Protein AF-A0A1Y1YZM8-F1 (afdb_monomer_lite)

pLDDT: mean 72.12, std 20.83, range [38.78, 98.19]

Secondary structure (DSSP, 8-state):
---HHHHHHHHHHHHHHHHHHHGGGTT---------S-------------------------S--------------PPPPP--TT--TTHHHHHHHHHHHHHHHHHHHHHHHHHHHHHHHHHHHHHHHHHHHHIIIIIHHHHHHHHHHHHHHHHHHHHHHHHHHHHHHHHHHHHHHHHHHHHHHHH---------------GGGSTTS-------SSSS-S---

Sequence (225 aa):
MVSTKWIHILILCVVGVCIAAEQPMLDYAPQVSSVALGSSVQTAIPEESKTEIEYVHPPSPAESTARTATVTIYSTSLPYPPDRVGEKEITPLIQQLLAPVVFVYNIIRSIVSRIFRVIAFFISPFVKTASLLLTMLVFRPLILMQYLLTALYPVFFFLTIAMVTGICFGAVGGWFSEVILGILSKSAKPQAKSPEPNHKFNLDKFRMQYPMDSEAEDEWFEDEI

Foldseek 3Di:
DPPVVVVVVVVVVVVVVVVVVPVVPVPPPPPPPPPPPDDDDDDDDDDDDDDDDDDDDDDDPDDDDPDPPDDDDDPPPDDDDDDPPDDDPPPPVVCVVCVVVVVVVVVVVVVVVVVVVVVCVVCVVVVVVVVVVCCVPPVVVVVVVVVVCVVCVVVVVVVVVVVVVVVVVVVVVVVVVVVVVVVVVVVPDPPDDDDDDPDPPPPVVPPPPDDPPPPPPDPPPPDDD

Structure (mmCIF, N/CA/C/O backbone):
data_AF-A0A1Y1YZM8-F1
#
_entry.id   AF-A0A1Y1YZM8-F1
#
loop_
_atom_site.group_PDB
_atom_site.id
_atom_site.type_symbol
_atom_site.label_atom_id
_atom_site.label_alt_id
_atom_site.label_comp_id
_atom_site.label_asym_id
_atom_site.label_entity_id
_atom_site.label_seq_id
_atom_site.pdbx_PDB_ins_code
_atom_site.Cartn_x
_atom_site.Cartn_y
_atom_site.Cartn_z
_atom_site.occupancy
_atom_site.B_iso_or_equiv
_atom_site.auth_seq_id
_atom_site.auth_comp_id
_atom_site.auth_asym_id
_atom_site.auth_atom_id
_atom_site.pdbx_PDB_model_num
ATOM 1 N N . MET A 1 1 ? -7.554 19.426 35.303 1.00 48.34 1 MET A N 1
ATOM 2 C CA . MET A 1 1 ? -6.426 18.975 34.457 1.00 48.34 1 MET A CA 1
ATOM 3 C C . MET A 1 1 ? -6.705 17.554 33.999 1.00 48.34 1 MET A C 1
ATOM 5 O O . MET A 1 1 ? -6.721 16.653 34.828 1.00 48.34 1 MET A O 1
ATOM 9 N N . VAL A 1 2 ? -7.003 17.353 32.715 1.00 48.41 2 VAL A N 1
ATOM 10 C CA . VAL A 1 2 ? -7.144 16.004 32.143 1.00 48.41 2 VAL A CA 1
ATOM 11 C C . VAL A 1 2 ? -5.738 15.422 32.019 1.00 48.41 2 VAL A C 1
ATOM 13 O O . VAL A 1 2 ? -4.874 16.035 31.400 1.00 48.41 2 VAL A O 1
ATOM 16 N N . SER A 1 3 ? -5.478 14.287 32.671 1.00 59.88 3 SER A N 1
ATOM 17 C CA . SER A 1 3 ? -4.163 13.641 32.618 1.00 59.88 3 SER A CA 1
ATOM 18 C C . SER A 1 3 ? -3.861 13.218 31.179 1.00 59.88 3 SER A C 1
ATOM 20 O O . SER A 1 3 ? -4.669 12.533 30.552 1.00 59.88 3 SER A O 1
ATOM 22 N N . THR A 1 4 ? -2.689 13.601 30.674 1.00 72.25 4 THR A N 1
ATOM 23 C CA . THR A 1 4 ? -2.165 13.266 29.336 1.00 72.25 4 THR A CA 1
ATOM 24 C C . THR A 1 4 ? -2.223 11.768 29.020 1.00 72.25 4 THR A C 1
ATOM 26 O O . THR A 1 4 ? -2.354 11.380 27.862 1.00 72.25 4 THR A O 1
ATOM 29 N N . LYS A 1 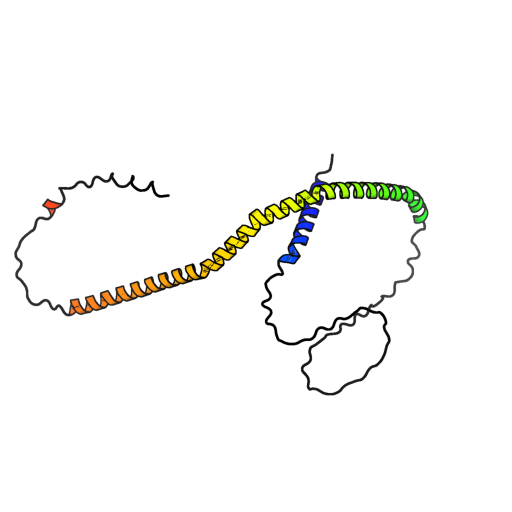5 ? -2.249 10.912 30.048 1.00 71.81 5 LYS A N 1
ATOM 30 C CA . LYS A 1 5 ? -2.440 9.461 29.917 1.00 71.81 5 LYS A CA 1
ATOM 31 C C . LYS A 1 5 ? -3.766 9.077 29.248 1.00 71.81 5 LYS A C 1
ATOM 33 O O . LYS A 1 5 ? -3.793 8.141 28.456 1.00 71.81 5 LYS A O 1
ATOM 38 N N . TRP A 1 6 ? -4.849 9.813 29.507 1.00 79.00 6 TRP A N 1
ATOM 39 C CA . TRP A 1 6 ? -6.154 9.540 28.892 1.00 79.00 6 TRP A CA 1
ATOM 40 C C . TRP A 1 6 ? -6.186 9.897 27.408 1.00 79.00 6 TRP A C 1
ATOM 42 O O . TRP A 1 6 ? -6.872 9.233 26.638 1.00 79.00 6 TRP A O 1
ATOM 52 N N . ILE A 1 7 ? -5.403 10.896 26.994 1.00 77.56 7 ILE A N 1
ATOM 53 C CA . ILE A 1 7 ? -5.296 11.304 25.590 1.00 77.56 7 ILE A CA 1
ATOM 54 C C . ILE A 1 7 ? -4.586 10.210 24.786 1.00 77.56 7 ILE A C 1
ATOM 56 O O . ILE A 1 7 ? -5.072 9.826 23.727 1.00 77.56 7 ILE A O 1
ATOM 60 N N . HIS A 1 8 ? -3.503 9.632 25.312 1.00 76.31 8 HIS A N 1
ATOM 61 C CA . HIS A 1 8 ? -2.806 8.533 24.638 1.00 76.31 8 HIS A CA 1
ATOM 62 C C . HIS A 1 8 ? -3.662 7.271 24.503 1.00 76.31 8 HIS A C 1
ATOM 64 O O . HIS A 1 8 ? -3.661 6.655 23.442 1.00 76.31 8 HIS A O 1
ATOM 70 N N . ILE A 1 9 ? -4.441 6.915 25.530 1.00 86.19 9 ILE A N 1
ATOM 71 C CA . ILE A 1 9 ? -5.369 5.774 25.456 1.00 86.19 9 ILE A CA 1
ATOM 72 C C . ILE A 1 9 ? -6.448 6.021 24.396 1.00 86.19 9 ILE A C 1
ATOM 74 O O . ILE A 1 9 ? -6.785 5.117 23.637 1.00 86.19 9 ILE A O 1
ATOM 78 N N . LEU A 1 10 ? -6.966 7.248 24.306 1.00 82.06 10 LEU A N 1
ATOM 79 C CA . LEU A 1 10 ? -7.993 7.605 23.330 1.00 82.06 10 LEU A CA 1
ATOM 80 C C . LEU A 1 10 ? -7.435 7.585 21.898 1.00 82.06 10 LEU A C 1
ATOM 82 O O . LEU A 1 10 ? -8.086 7.043 21.010 1.00 82.06 10 LEU A O 1
ATOM 86 N N . ILE A 1 11 ? -6.205 8.067 21.693 1.00 86.25 11 ILE A N 1
ATOM 87 C CA . ILE A 1 11 ? -5.499 7.975 20.406 1.00 86.25 11 ILE A CA 1
ATOM 88 C C . ILE A 1 11 ? -5.269 6.509 20.018 1.00 86.25 11 ILE A C 1
ATOM 90 O O . ILE A 1 11 ? -5.600 6.128 18.900 1.00 86.25 11 ILE A O 1
ATOM 94 N N . LEU A 1 12 ? -4.778 5.668 20.933 1.00 84.25 12 LEU A N 1
ATOM 95 C CA . LEU A 1 12 ? -4.554 4.243 20.659 1.00 84.25 12 LEU A CA 1
ATOM 96 C C . LEU A 1 12 ? -5.858 3.497 20.343 1.00 84.25 12 LEU A C 1
ATOM 98 O O . LEU A 1 12 ? -5.875 2.663 19.443 1.00 84.25 12 LEU A O 1
ATOM 102 N N . CYS A 1 13 ? -6.961 3.827 21.022 1.00 82.12 13 CYS A N 1
ATOM 103 C CA . CYS A 1 13 ? -8.279 3.268 20.712 1.00 82.12 13 CYS A CA 1
ATOM 104 C C . CYS A 1 13 ? -8.764 3.677 19.317 1.00 82.12 13 CYS A C 1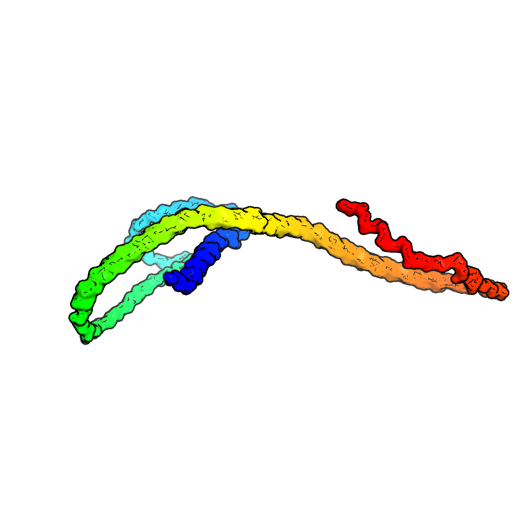
ATOM 106 O O . CYS A 1 13 ? -9.259 2.835 18.574 1.00 82.12 13 CYS A O 1
ATOM 108 N N . VAL A 1 14 ? -8.620 4.953 18.947 1.00 78.31 14 VAL A N 1
ATOM 109 C CA . VAL A 1 14 ? -9.036 5.438 17.622 1.00 78.31 14 VAL A CA 1
ATOM 110 C C . VAL A 1 14 ? -8.186 4.798 16.526 1.00 78.31 14 VAL A C 1
ATOM 112 O O . VAL A 1 14 ? -8.740 4.286 15.560 1.00 78.31 14 VAL A O 1
ATOM 115 N N . VAL A 1 15 ? -6.864 4.736 16.707 1.00 80.12 15 VAL A N 1
ATOM 116 C CA . VAL A 1 15 ? -5.948 4.090 15.755 1.00 80.12 15 VAL A CA 1
ATOM 117 C C . VAL A 1 15 ? -6.251 2.593 15.630 1.00 80.12 15 VAL A C 1
ATOM 119 O O . VAL A 1 15 ? -6.341 2.088 14.516 1.00 80.12 15 VAL A O 1
ATOM 122 N N . GLY A 1 16 ? -6.492 1.887 16.739 1.00 76.56 16 GLY A N 1
ATOM 123 C CA . GLY A 1 16 ? -6.843 0.463 16.717 1.00 76.56 16 GLY A CA 1
ATOM 124 C C . GLY A 1 16 ? -8.166 0.173 16.001 1.00 76.56 16 GLY A C 1
ATOM 125 O O . GLY A 1 16 ? -8.249 -0.778 15.228 1.00 76.56 16 GLY A O 1
ATOM 126 N N . VAL A 1 17 ? -9.187 1.015 16.198 1.00 75.88 17 VAL A N 1
ATOM 127 C CA . VAL A 1 17 ? -10.476 0.890 15.495 1.00 75.88 17 VAL A CA 1
ATOM 128 C C . VAL A 1 17 ? -10.336 1.218 14.005 1.00 75.88 17 VAL A C 1
ATOM 130 O O . VAL A 1 17 ? -10.956 0.546 13.185 1.00 75.88 17 VAL A O 1
ATOM 133 N N . CYS A 1 18 ? -9.502 2.196 13.636 1.00 68.44 18 CYS A N 1
ATOM 134 C CA . CYS A 1 18 ? -9.216 2.507 12.234 1.00 68.44 18 CYS A CA 1
ATOM 135 C C . CYS A 1 18 ? -8.483 1.357 11.525 1.00 68.44 18 CYS A C 1
ATOM 137 O O . CYS A 1 18 ? -8.900 0.966 10.440 1.00 68.44 18 CYS A O 1
ATOM 139 N N . ILE A 1 19 ? -7.472 0.754 12.160 1.00 70.62 19 ILE A N 1
ATOM 140 C CA . ILE A 1 19 ? -6.734 -0.388 11.593 1.00 70.62 19 ILE A CA 1
ATOM 141 C C . ILE A 1 19 ? -7.645 -1.618 11.455 1.00 70.62 19 ILE A C 1
ATOM 143 O O . ILE A 1 19 ? -7.611 -2.309 10.438 1.00 70.62 19 ILE A O 1
ATOM 147 N N . ALA A 1 20 ? -8.506 -1.882 12.443 1.00 63.12 20 ALA A N 1
ATOM 148 C CA . ALA A 1 20 ? -9.465 -2.985 12.373 1.00 63.12 20 ALA A CA 1
ATOM 149 C C . ALA A 1 20 ? -10.527 -2.786 11.273 1.00 63.12 20 ALA A C 1
ATOM 151 O O . ALA A 1 20 ? -11.033 -3.764 10.727 1.00 63.12 20 ALA A O 1
ATOM 152 N N . ALA A 1 21 ? -10.849 -1.536 10.924 1.00 59.50 21 ALA A N 1
ATOM 153 C CA . ALA A 1 21 ? -11.791 -1.210 9.856 1.00 59.50 21 ALA A CA 1
ATOM 154 C C . ALA A 1 21 ? -11.189 -1.313 8.440 1.00 59.50 21 ALA A C 1
ATOM 156 O O . ALA A 1 21 ? -11.954 -1.410 7.484 1.00 59.50 21 ALA A O 1
ATOM 157 N N . GLU A 1 22 ? -9.858 -1.324 8.292 1.00 52.91 22 GLU A N 1
ATOM 158 C CA . GLU A 1 22 ? -9.161 -1.473 6.997 1.00 52.91 22 GLU A CA 1
ATOM 159 C C . GLU A 1 22 ? -8.830 -2.931 6.630 1.00 52.91 22 GLU A C 1
ATOM 161 O O . GLU A 1 22 ? -8.577 -3.237 5.464 1.00 52.91 22 GLU A O 1
ATOM 166 N N . GLN A 1 23 ? -8.927 -3.865 7.579 1.00 50.28 23 GLN A N 1
ATOM 167 C CA . GLN A 1 23 ? -8.709 -5.295 7.325 1.00 50.28 23 GLN A CA 1
ATOM 168 C C . GLN A 1 23 ? -9.702 -5.973 6.344 1.00 50.28 23 GLN A C 1
ATOM 170 O O . GLN A 1 23 ? -9.272 -6.920 5.693 1.00 50.28 23 GLN A O 1
ATOM 175 N N . PRO A 1 24 ? -10.970 -5.546 6.129 1.00 53.56 24 PRO A N 1
ATOM 176 C CA . PRO A 1 24 ? -11.856 -6.261 5.207 1.00 53.56 24 PRO A CA 1
ATOM 177 C C . PRO A 1 24 ? -11.610 -5.962 3.716 1.00 53.56 24 PRO A C 1
ATOM 179 O O . PRO A 1 24 ? -12.281 -6.566 2.881 1.00 53.56 24 PRO A O 1
ATOM 182 N N . MET A 1 25 ? -10.694 -5.052 3.346 1.00 46.91 25 MET A N 1
ATOM 183 C CA . MET A 1 25 ? -10.434 -4.734 1.928 1.00 46.91 25 MET A CA 1
ATOM 184 C C . MET A 1 25 ? -9.164 -5.351 1.337 1.00 46.91 25 MET A C 1
ATOM 186 O O . MET A 1 25 ? -9.054 -5.395 0.113 1.00 46.91 25 MET A O 1
ATOM 190 N N . LEU A 1 26 ? -8.235 -5.868 2.150 1.00 47.34 26 LEU A N 1
ATOM 191 C CA . LEU A 1 26 ? -7.001 -6.466 1.618 1.00 47.34 26 LEU A CA 1
ATOM 192 C C . LEU A 1 26 ? -7.177 -7.909 1.108 1.00 47.34 26 LEU A C 1
ATOM 194 O O . LEU A 1 26 ? -6.326 -8.384 0.363 1.00 47.34 26 LEU A O 1
ATOM 198 N N . ASP A 1 27 ? -8.295 -8.567 1.431 1.00 45.31 27 ASP A N 1
ATOM 199 C CA . ASP A 1 27 ? -8.640 -9.900 0.908 1.00 45.31 27 ASP A CA 1
ATOM 200 C C . ASP A 1 27 ? -9.440 -9.859 -0.406 1.00 45.31 27 ASP A C 1
ATOM 202 O O . ASP A 1 27 ? -9.731 -10.901 -0.993 1.00 45.31 27 ASP A O 1
ATOM 206 N N . TYR A 1 28 ? -9.737 -8.669 -0.940 1.00 48.53 28 TYR A N 1
ATOM 207 C CA . TYR A 1 28 ? -10.253 -8.512 -2.305 1.00 48.53 28 TYR A CA 1
ATOM 208 C C . TYR A 1 28 ? -9.106 -8.509 -3.331 1.00 48.53 28 TYR A C 1
ATOM 210 O O . TYR A 1 28 ? -9.038 -7.678 -4.236 1.00 48.53 28 TYR A O 1
ATOM 218 N N . ALA A 1 29 ? -8.200 -9.484 -3.232 1.00 46.91 29 ALA A N 1
ATOM 219 C CA . ALA A 1 29 ? -7.566 -9.971 -4.446 1.00 46.91 29 ALA A CA 1
ATOM 220 C C . ALA A 1 29 ? -8.703 -10.518 -5.325 1.00 46.91 29 ALA A C 1
ATOM 222 O O . ALA A 1 29 ? -9.520 -11.293 -4.819 1.00 46.91 29 ALA A O 1
ATOM 223 N N . PRO A 1 30 ? -8.821 -10.129 -6.607 1.00 46.44 30 PRO A N 1
ATOM 224 C CA . PRO A 1 30 ? -9.761 -10.781 -7.498 1.00 46.44 30 PRO A CA 1
ATOM 225 C C . PRO A 1 30 ? -9.360 -12.252 -7.543 1.00 46.44 30 PRO A C 1
ATOM 227 O O . PRO A 1 30 ? -8.390 -12.623 -8.205 1.00 46.44 30 PRO A O 1
ATOM 230 N N . GLN A 1 31 ? -10.079 -13.099 -6.804 1.00 40.38 31 GLN A N 1
ATOM 231 C CA . GLN A 1 31 ? -10.060 -14.517 -7.079 1.00 40.38 31 GLN A CA 1
ATOM 232 C C . GLN A 1 31 ? -10.551 -14.623 -8.512 1.00 40.38 31 GLN A C 1
ATOM 234 O O . GLN A 1 31 ? -11.731 -14.417 -8.801 1.00 40.38 31 GLN A O 1
ATOM 239 N N . VAL A 1 32 ? -9.612 -14.866 -9.422 1.00 43.94 32 VAL A N 1
ATOM 240 C CA . VAL A 1 32 ? -9.900 -15.372 -10.752 1.00 43.94 32 VAL A CA 1
ATOM 241 C C . VAL A 1 32 ? -10.561 -16.718 -10.494 1.00 43.94 32 VAL A C 1
ATOM 243 O O . VAL A 1 32 ? -9.904 -17.746 -10.348 1.00 43.94 32 VAL A O 1
ATOM 246 N N . SER A 1 33 ? -11.877 -16.667 -10.297 1.00 41.41 33 SER A N 1
ATOM 247 C CA . SER A 1 33 ? -12.732 -17.823 -10.158 1.00 41.41 33 SER A CA 1
ATOM 248 C C . SER A 1 33 ? -12.645 -18.527 -11.499 1.00 41.41 33 SER A C 1
ATOM 250 O O . SER A 1 33 ? -13.278 -18.140 -12.480 1.00 41.41 33 SER A O 1
ATOM 252 N N . SER A 1 34 ? -11.778 -19.532 -11.563 1.00 44.88 34 SER A N 1
ATOM 253 C CA . SER A 1 34 ? -11.958 -20.611 -12.514 1.00 44.88 34 SER A CA 1
ATOM 254 C C . SER A 1 34 ? -13.272 -21.268 -12.112 1.00 44.88 34 SER A C 1
ATOM 256 O O . SER A 1 34 ? -13.340 -22.082 -11.196 1.00 44.88 34 SER A O 1
ATOM 258 N N . VAL A 1 35 ? -14.352 -20.803 -12.738 1.00 39.69 35 VAL A N 1
ATOM 259 C CA . VAL A 1 35 ? -15.679 -21.394 -12.625 1.00 39.69 35 VAL A CA 1
ATOM 260 C C . VAL A 1 35 ? -15.564 -22.814 -13.168 1.00 39.69 35 VAL A C 1
ATOM 262 O O . VAL A 1 35 ? -15.661 -23.054 -14.370 1.00 39.69 35 VAL A O 1
ATOM 265 N N . ALA A 1 36 ? -15.321 -23.764 -12.270 1.00 46.31 36 ALA A N 1
ATOM 266 C CA . ALA A 1 36 ? -15.684 -25.144 -12.497 1.00 46.31 36 ALA A CA 1
ATOM 267 C C . ALA A 1 36 ? -17.213 -25.202 -12.429 1.00 46.31 36 ALA A C 1
ATOM 269 O O . ALA A 1 36 ? -17.828 -24.937 -11.396 1.00 46.31 36 ALA A O 1
ATOM 270 N N . LEU A 1 37 ? -17.819 -25.478 -13.581 1.00 45.16 37 LEU A N 1
ATOM 271 C CA . LEU A 1 37 ? -19.239 -25.749 -13.730 1.00 45.16 37 LEU A CA 1
ATOM 272 C C . LEU A 1 37 ? -19.640 -26.881 -12.770 1.00 45.16 37 LEU A C 1
ATOM 274 O O . LEU A 1 37 ? -19.198 -28.015 -12.935 1.00 45.16 37 LEU A O 1
ATOM 278 N N . GLY A 1 38 ? -20.513 -26.574 -11.812 1.00 50.12 38 GLY A N 1
ATOM 279 C CA . GLY A 1 38 ? -21.284 -27.575 -11.080 1.00 50.12 38 GLY A CA 1
ATOM 280 C C . GLY A 1 38 ? -21.035 -27.610 -9.577 1.00 50.12 38 GLY A C 1
ATOM 281 O O . GLY A 1 38 ? -20.238 -28.398 -9.091 1.00 50.12 38 GLY A O 1
ATOM 282 N N . SER A 1 39 ? -21.826 -26.859 -8.814 1.00 42.16 39 SER A N 1
ATOM 283 C CA . SER A 1 39 ? -22.592 -27.484 -7.731 1.00 42.16 39 SER A CA 1
ATOM 284 C C . SER A 1 39 ? -23.771 -26.598 -7.347 1.00 42.16 39 SER A C 1
ATOM 286 O O . SER A 1 39 ? -23.702 -25.370 -7.343 1.00 42.16 39 SER A O 1
ATOM 288 N N . SER A 1 40 ? -24.893 -27.267 -7.135 1.00 45.22 40 SER A N 1
ATOM 289 C CA . SER A 1 40 ? -26.200 -26.720 -6.830 1.00 45.22 40 SER A CA 1
ATOM 290 C C . SER A 1 40 ? -26.241 -26.071 -5.452 1.00 45.22 40 SER A C 1
ATOM 292 O O . SER A 1 40 ? -25.795 -26.642 -4.460 1.00 45.22 40 SER A O 1
ATOM 294 N N . VAL A 1 41 ? -26.880 -24.908 -5.414 1.00 47.03 41 VAL A N 1
ATOM 295 C CA . VAL A 1 41 ? -27.348 -24.203 -4.222 1.00 47.03 41 VAL A CA 1
ATOM 296 C C . VAL A 1 41 ? -28.201 -25.135 -3.354 1.00 47.03 41 VAL A C 1
ATOM 298 O O . VAL A 1 41 ? -29.220 -25.642 -3.817 1.00 47.03 41 VAL A O 1
ATOM 301 N N . GLN A 1 42 ? -27.828 -25.308 -2.085 1.00 41.94 42 GLN A N 1
ATOM 302 C CA . GLN A 1 42 ? -28.743 -25.780 -1.048 1.00 41.94 42 GLN A CA 1
ATOM 303 C C . GLN A 1 42 ? -28.649 -24.861 0.169 1.00 41.94 42 GLN A C 1
ATOM 305 O O . GLN A 1 42 ? -27.695 -24.868 0.942 1.00 41.94 42 GLN A O 1
ATOM 310 N N . THR A 1 43 ? -29.660 -24.008 0.268 1.00 46.62 43 THR A N 1
ATOM 311 C CA . THR A 1 43 ? -30.015 -23.168 1.406 1.00 46.62 43 THR A CA 1
ATOM 312 C C . THR A 1 43 ? -30.403 -24.061 2.584 1.00 46.62 43 THR A C 1
ATOM 314 O O . THR A 1 43 ? -31.304 -24.884 2.442 1.00 46.62 43 THR A O 1
ATOM 317 N N . ALA A 1 44 ? -29.772 -23.885 3.747 1.00 40.97 44 ALA A N 1
ATOM 318 C CA . ALA A 1 44 ? -30.183 -24.556 4.978 1.00 40.97 44 ALA A CA 1
ATOM 319 C C . ALA A 1 44 ? -30.550 -23.533 6.062 1.00 40.97 44 ALA A C 1
ATOM 321 O O . ALA A 1 44 ? -29.754 -22.684 6.461 1.00 40.97 44 ALA A O 1
ATOM 322 N N . ILE A 1 45 ? -31.808 -23.646 6.474 1.00 40.03 45 ILE A N 1
ATOM 323 C CA . ILE A 1 45 ? -32.509 -22.994 7.580 1.00 40.03 45 ILE A CA 1
ATOM 324 C C . ILE A 1 45 ? -32.010 -23.615 8.900 1.00 40.03 45 ILE A C 1
ATOM 326 O O . ILE A 1 45 ? -31.768 -24.824 8.916 1.00 40.03 45 ILE A O 1
ATOM 330 N N . PRO A 1 46 ? -31.857 -22.862 10.006 1.00 48.78 46 PRO A N 1
ATOM 331 C CA . PRO A 1 46 ? -31.522 -23.450 11.293 1.00 48.78 46 PRO A CA 1
ATOM 332 C C . PRO A 1 46 ? -32.809 -23.847 12.020 1.00 48.78 46 PRO A C 1
ATOM 334 O O . PRO A 1 46 ? -33.625 -22.982 12.323 1.00 48.78 46 PRO A O 1
ATOM 337 N N . GLU A 1 47 ? -32.975 -25.125 12.349 1.00 41.62 47 GLU A N 1
ATOM 338 C CA . GLU A 1 47 ? -33.901 -25.513 13.411 1.00 41.62 47 GLU A CA 1
ATOM 339 C C . GLU A 1 47 ? -33.347 -26.645 14.271 1.00 41.62 47 GLU A C 1
ATOM 341 O O . GLU A 1 47 ? -32.615 -27.532 13.830 1.00 41.62 47 GLU A O 1
ATOM 346 N N . GLU A 1 48 ? -33.667 -26.504 15.548 1.00 54.94 48 GLU A N 1
ATOM 347 C CA . GLU A 1 48 ? -33.298 -27.331 16.675 1.00 54.94 48 GLU A CA 1
ATOM 348 C C . GLU A 1 48 ? -33.757 -28.784 16.508 1.00 54.94 48 GLU A C 1
ATOM 350 O O . GLU A 1 48 ? -34.857 -29.064 16.043 1.00 54.94 48 GLU A O 1
ATOM 355 N N . SER A 1 49 ? -32.933 -29.710 16.993 1.00 40.47 49 SER A N 1
ATOM 356 C CA . SER A 1 49 ? -33.311 -30.859 17.832 1.00 40.47 49 SER A CA 1
ATOM 357 C C . SER A 1 49 ? -32.412 -32.054 17.530 1.00 40.47 49 SER A C 1
ATOM 359 O O . SER A 1 49 ? -32.210 -32.486 16.400 1.00 40.47 49 SER A O 1
ATOM 361 N N . LYS A 1 50 ? -31.808 -32.564 18.598 1.00 38.97 50 LYS A N 1
ATOM 362 C CA . LYS A 1 50 ? -30.922 -33.718 18.591 1.00 38.97 50 LYS A CA 1
ATOM 363 C C . LYS A 1 50 ? -31.769 -34.929 18.971 1.00 38.97 50 LYS A C 1
ATOM 365 O O . LYS A 1 50 ? -32.222 -35.003 20.109 1.00 38.97 50 LYS A O 1
ATOM 370 N N . THR A 1 51 ? -31.959 -35.868 18.050 1.00 41.25 51 THR A N 1
ATOM 371 C CA . THR A 1 51 ? -32.279 -37.261 18.388 1.00 41.25 51 THR A CA 1
ATOM 372 C C . THR A 1 51 ? -31.199 -38.175 17.814 1.00 41.25 51 THR A C 1
ATOM 374 O O . THR A 1 51 ? -30.873 -38.144 16.633 1.00 41.25 51 THR A O 1
ATOM 377 N N . GLU A 1 52 ? -30.589 -38.899 18.749 1.00 44.03 52 GLU A N 1
ATOM 378 C CA . GLU A 1 52 ? -29.996 -40.244 18.676 1.00 44.03 52 GLU A CA 1
ATOM 379 C C . GLU A 1 52 ? -30.703 -41.105 17.596 1.00 44.03 52 GLU A C 1
ATOM 381 O O . GLU A 1 52 ? -31.903 -40.947 17.403 1.00 44.03 52 GLU A O 1
ATOM 386 N N . ILE A 1 53 ? -30.114 -42.011 16.812 1.00 42.56 53 ILE A N 1
ATOM 387 C CA . ILE A 1 53 ? -29.304 -43.232 17.031 1.00 42.56 53 ILE A CA 1
ATOM 388 C C . ILE A 1 53 ? -28.787 -43.578 15.591 1.00 42.56 53 ILE A C 1
ATOM 390 O O . ILE A 1 53 ? -29.376 -43.128 14.614 1.00 42.56 53 ILE A O 1
ATOM 394 N N . GLU A 1 54 ? -27.664 -44.238 15.300 1.00 38.78 54 GLU A N 1
ATOM 395 C CA . GLU A 1 54 ? -27.499 -45.700 15.265 1.00 38.78 54 GLU A CA 1
ATOM 396 C C . GLU A 1 54 ? -26.210 -46.008 14.482 1.00 38.78 54 GLU A C 1
ATOM 398 O O . GLU A 1 54 ? -25.932 -45.385 13.455 1.00 38.78 54 GLU A O 1
ATOM 403 N N . TYR A 1 55 ? -25.407 -46.954 14.967 1.00 48.75 55 TYR A N 1
ATOM 404 C CA . TYR A 1 55 ? -24.169 -47.377 14.313 1.00 48.75 55 TYR A CA 1
ATOM 405 C C . TYR A 1 55 ? -24.443 -48.479 13.288 1.00 48.75 55 TYR A C 1
ATOM 407 O O . TYR A 1 55 ? -24.926 -4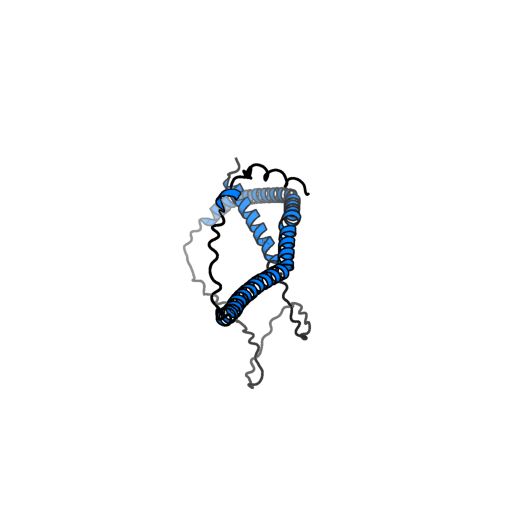9.549 13.651 1.00 48.75 55 TYR A O 1
ATOM 415 N N . VAL A 1 56 ? -24.009 -48.273 12.043 1.00 46.28 56 VAL A N 1
ATOM 416 C CA . VAL A 1 56 ? -23.859 -49.348 11.052 1.00 46.28 56 VAL A CA 1
ATOM 417 C C . VAL A 1 56 ? -22.431 -49.322 10.505 1.00 46.28 56 VAL A C 1
ATOM 419 O O . VAL A 1 56 ? -21.962 -48.321 9.966 1.00 46.28 56 VAL A O 1
ATOM 422 N N . HIS A 1 57 ? -21.723 -50.433 10.704 1.00 50.56 57 HIS A N 1
ATOM 423 C CA . HIS A 1 57 ? -20.383 -50.701 10.178 1.00 50.56 57 HIS A CA 1
ATOM 424 C C . HIS A 1 57 ? -20.455 -51.260 8.730 1.00 50.56 57 HIS A C 1
ATOM 426 O O . HIS A 1 57 ? -21.544 -51.539 8.236 1.00 50.56 57 HIS A O 1
ATOM 432 N N . PRO A 1 58 ? -19.323 -51.362 8.006 1.00 60.72 58 PRO A N 1
ATOM 433 C CA . PRO A 1 58 ? -19.146 -50.838 6.651 1.00 60.72 58 PRO A CA 1
ATOM 434 C C . PRO A 1 58 ? -19.395 -51.883 5.547 1.00 60.72 58 PRO A C 1
ATOM 436 O O . PRO A 1 58 ? -19.411 -53.083 5.826 1.00 60.72 58 PRO A O 1
ATOM 439 N N . PRO A 1 59 ? -19.452 -51.454 4.269 1.00 47.53 59 PRO A N 1
ATOM 440 C CA . PRO A 1 59 ? -18.437 -51.992 3.357 1.00 47.53 59 PRO A CA 1
ATOM 441 C C . PRO A 1 59 ? -17.964 -51.077 2.206 1.00 47.53 59 PRO A C 1
ATOM 443 O O . PRO A 1 59 ? -18.690 -50.241 1.682 1.00 47.53 59 PRO A O 1
ATOM 446 N N . SER A 1 60 ? -16.769 -51.447 1.730 1.00 42.00 60 SER A N 1
ATOM 447 C CA . SER A 1 60 ? -16.265 -51.411 0.345 1.00 42.00 60 SER A CA 1
ATOM 448 C C . SER A 1 60 ? -15.336 -50.253 -0.085 1.00 42.00 60 SER A C 1
ATOM 450 O O . SER A 1 60 ? -15.689 -49.084 0.063 1.00 42.00 60 SER A O 1
ATOM 452 N N . PRO A 1 61 ? -14.143 -50.558 -0.652 1.00 56.03 61 PRO A N 1
ATOM 453 C CA . PRO A 1 61 ? -13.126 -49.579 -1.013 1.00 56.03 61 PRO A CA 1
ATOM 454 C C . PRO A 1 61 ? -13.216 -49.220 -2.501 1.00 56.03 61 PRO A C 1
ATOM 456 O O . PRO A 1 61 ? -12.501 -49.793 -3.317 1.00 56.03 61 PRO A O 1
ATOM 459 N N . ALA A 1 62 ? -14.078 -48.278 -2.874 1.00 50.22 62 ALA A N 1
ATOM 460 C CA . ALA A 1 62 ? -14.030 -47.687 -4.212 1.00 50.22 62 ALA A CA 1
ATOM 461 C C . ALA A 1 62 ? -14.851 -46.396 -4.292 1.00 50.22 62 ALA A C 1
ATOM 463 O O . ALA A 1 62 ? -15.813 -46.346 -5.038 1.00 50.22 62 ALA A O 1
ATOM 464 N N . GLU A 1 63 ? -14.486 -45.350 -3.545 1.00 46.94 63 GLU A N 1
ATOM 465 C CA . GLU A 1 63 ? -14.759 -43.977 -3.991 1.00 46.94 63 GLU A CA 1
ATOM 466 C C . GLU A 1 63 ? -13.949 -42.946 -3.196 1.00 46.94 63 GLU A C 1
ATOM 468 O O . GLU A 1 63 ? -13.820 -42.990 -1.971 1.00 46.94 63 GLU A O 1
ATOM 473 N N . SER A 1 64 ? -13.327 -42.056 -3.965 1.00 49.16 64 SER A N 1
ATOM 474 C CA . SER A 1 64 ? -12.338 -41.055 -3.579 1.00 49.16 64 SER A CA 1
ATOM 475 C C . SER A 1 64 ? -12.882 -40.119 -2.498 1.00 49.16 64 SER A C 1
ATOM 477 O O . SER A 1 64 ? -13.747 -39.280 -2.736 1.00 49.16 64 SER A O 1
ATOM 479 N N . THR A 1 65 ? -12.386 -40.314 -1.279 1.00 44.53 65 THR A N 1
ATOM 480 C CA . THR A 1 65 ? -12.925 -39.756 -0.041 1.00 44.53 65 THR A CA 1
ATOM 481 C C . THR A 1 65 ? -12.458 -38.313 0.169 1.00 44.53 65 THR A C 1
ATOM 483 O O . THR A 1 65 ? -11.308 -38.066 0.540 1.00 44.53 65 THR A O 1
ATOM 486 N N . ALA A 1 66 ? -13.370 -37.352 0.005 1.00 54.38 66 ALA A N 1
ATOM 487 C CA . ALA A 1 66 ? -13.269 -36.049 0.652 1.00 54.38 66 ALA A CA 1
ATOM 488 C C . ALA A 1 66 ? -13.277 -36.270 2.174 1.00 54.38 66 ALA A C 1
ATOM 490 O O . ALA A 1 66 ? -14.258 -36.730 2.757 1.00 54.38 66 ALA A O 1
ATOM 491 N N . ARG A 1 67 ? -12.135 -36.016 2.814 1.00 43.03 67 ARG A N 1
ATOM 492 C CA . ARG A 1 67 ? -11.945 -36.188 4.257 1.00 43.03 67 ARG A CA 1
ATOM 493 C C . ARG A 1 67 ? -12.610 -35.039 5.014 1.00 43.03 67 ARG A C 1
ATOM 495 O O . ARG A 1 67 ? -11.956 -34.061 5.360 1.00 43.03 67 ARG A O 1
ATOM 502 N N . THR A 1 68 ? -13.896 -35.177 5.311 1.00 53.19 68 THR A N 1
ATOM 503 C CA . THR A 1 68 ? -14.554 -34.369 6.343 1.00 53.19 68 THR A CA 1
ATOM 504 C C . THR A 1 68 ? -14.187 -34.960 7.702 1.00 53.19 68 THR A C 1
ATOM 506 O O . THR A 1 68 ? -14.728 -35.979 8.123 1.00 53.19 68 THR A O 1
ATOM 509 N N . ALA A 1 69 ? -13.193 -34.365 8.361 1.00 52.44 69 ALA A N 1
ATOM 510 C CA . ALA A 1 69 ? -12.793 -34.733 9.713 1.00 52.44 69 ALA A CA 1
ATOM 511 C C . ALA A 1 69 ? -13.785 -34.140 10.726 1.00 52.44 69 ALA A C 1
ATOM 513 O O . ALA A 1 69 ? -13.732 -32.954 11.048 1.00 52.44 69 ALA A O 1
ATOM 514 N N . THR A 1 70 ? -14.698 -34.965 11.233 1.00 47.34 70 THR A N 1
ATOM 515 C CA . THR A 1 70 ? -15.630 -34.580 12.298 1.00 47.34 70 THR A CA 1
ATOM 516 C C . THR A 1 70 ? -14.908 -34.628 13.650 1.00 47.34 70 THR A C 1
ATOM 518 O O . THR A 1 70 ? -14.720 -35.694 14.236 1.00 47.34 70 THR A O 1
ATOM 521 N N . VAL A 1 71 ? -14.461 -33.471 14.146 1.00 49.31 71 VAL A N 1
ATOM 522 C CA . VAL A 1 71 ? -13.836 -33.329 15.472 1.00 49.31 71 VAL A CA 1
ATOM 523 C C . VAL A 1 71 ? -14.923 -33.371 16.545 1.00 49.31 71 VAL A C 1
ATOM 525 O O . VAL A 1 71 ? -15.732 -32.455 16.665 1.00 49.31 71 VAL A O 1
ATOM 528 N N . THR A 1 72 ? -14.940 -34.441 17.338 1.00 45.59 72 THR A N 1
ATOM 529 C CA . THR A 1 72 ? -15.835 -34.573 18.495 1.00 45.59 72 THR A CA 1
ATOM 530 C C . THR A 1 72 ? -15.120 -34.015 19.725 1.00 45.59 72 THR A C 1
ATOM 532 O O . THR A 1 72 ? -14.174 -34.622 20.223 1.00 45.59 72 THR A O 1
ATOM 535 N N . ILE A 1 73 ? -15.529 -32.834 20.192 1.00 56.62 73 ILE A N 1
ATOM 536 C CA . ILE A 1 73 ? -14.992 -32.216 21.410 1.00 56.62 73 ILE A CA 1
ATOM 537 C C . ILE A 1 73 ? -15.736 -32.816 22.607 1.00 56.62 73 ILE A C 1
ATOM 539 O O . ILE A 1 73 ? -16.911 -32.526 22.823 1.00 56.62 73 ILE A O 1
ATOM 543 N N . TYR A 1 74 ? -15.057 -33.658 23.384 1.00 46.22 74 TYR A N 1
ATOM 544 C CA . TYR A 1 74 ? -15.549 -34.101 24.686 1.00 46.22 74 TYR A CA 1
ATOM 545 C C . TYR A 1 74 ? -15.250 -33.011 25.718 1.00 46.22 74 TYR A C 1
ATOM 547 O O . TYR A 1 74 ? -14.094 -32.751 26.051 1.00 46.22 74 TYR A O 1
ATOM 555 N N . SER A 1 75 ? -16.297 -32.358 26.217 1.00 48.22 75 SER A N 1
ATOM 556 C CA . SER A 1 75 ? -16.222 -31.432 27.347 1.00 48.22 75 SER A CA 1
ATOM 557 C C . SER A 1 75 ? -15.973 -32.234 28.625 1.00 48.22 75 SER A C 1
ATOM 559 O O . SER A 1 75 ? -16.910 -32.646 29.306 1.00 48.22 75 SER A O 1
ATOM 561 N N . THR A 1 76 ? -14.711 -32.503 28.945 1.00 53.66 76 THR A N 1
ATOM 562 C CA . THR A 1 76 ? -14.330 -33.140 30.208 1.00 53.66 76 THR A CA 1
ATOM 563 C C . THR A 1 76 ? -14.596 -32.160 31.351 1.00 53.66 76 THR A C 1
ATOM 565 O O . THR A 1 76 ? -13.765 -31.308 31.662 1.00 53.66 76 THR A O 1
ATOM 568 N N . SER A 1 77 ? -15.775 -32.242 31.971 1.00 52.69 77 SER A N 1
ATOM 569 C CA . SER A 1 77 ? -16.055 -31.555 33.231 1.00 52.69 77 SER A CA 1
ATOM 570 C C . SER A 1 77 ? -15.182 -32.181 34.319 1.00 52.69 77 SER A C 1
ATOM 572 O O . SER A 1 77 ? -15.480 -33.267 34.818 1.00 52.69 77 SER A O 1
ATOM 574 N N . LEU A 1 78 ? -14.068 -31.526 34.645 1.00 57.28 78 LEU A N 1
ATOM 575 C CA . LEU A 1 78 ? -13.224 -31.906 35.773 1.00 57.28 78 LEU A CA 1
ATOM 576 C C . LEU A 1 78 ? -14.047 -31.841 37.074 1.00 57.28 78 LEU A C 1
ATOM 578 O O . LEU A 1 78 ? -14.767 -30.860 37.283 1.00 57.28 78 LEU A O 1
ATOM 582 N N . PRO A 1 79 ? -13.950 -32.853 37.954 1.00 61.53 79 PRO A N 1
ATOM 583 C CA . PRO A 1 79 ? -14.597 -32.820 39.256 1.00 61.53 79 PRO A CA 1
ATOM 584 C C . PRO A 1 79 ? -14.012 -31.670 40.080 1.00 61.53 79 PRO A C 1
ATOM 586 O O . PRO A 1 79 ? -12.811 -31.625 40.353 1.00 61.53 79 PRO A O 1
ATOM 589 N N . TYR A 1 80 ? -14.871 -30.720 40.449 1.00 55.06 80 TYR A N 1
ATOM 590 C CA . TYR A 1 80 ? -14.523 -29.659 41.385 1.00 55.06 80 TYR A CA 1
ATOM 591 C C . TYR A 1 80 ? -14.107 -30.291 42.725 1.00 55.06 80 TYR A C 1
ATOM 593 O O . TYR A 1 80 ? -14.844 -31.135 43.242 1.00 55.06 80 TYR A O 1
ATOM 601 N N . PRO A 1 81 ? -12.947 -29.922 43.298 1.00 65.62 81 PRO A N 1
ATOM 602 C CA . PRO A 1 81 ? -12.554 -30.412 44.610 1.00 65.62 81 PRO A CA 1
ATOM 603 C C . PRO A 1 81 ? -13.541 -29.898 45.671 1.00 65.62 81 PRO A C 1
ATOM 605 O O . PRO A 1 81 ? -13.857 -28.703 45.666 1.00 65.62 81 PRO A O 1
ATOM 608 N N . PRO A 1 82 ? -14.030 -30.769 46.572 1.00 63.03 82 PRO A N 1
ATOM 609 C CA . PRO A 1 82 ? -14.910 -30.352 47.646 1.00 63.03 82 PRO A CA 1
ATOM 610 C C . PRO A 1 82 ? -14.129 -29.528 48.674 1.00 63.03 82 PRO A C 1
ATOM 612 O O . PRO A 1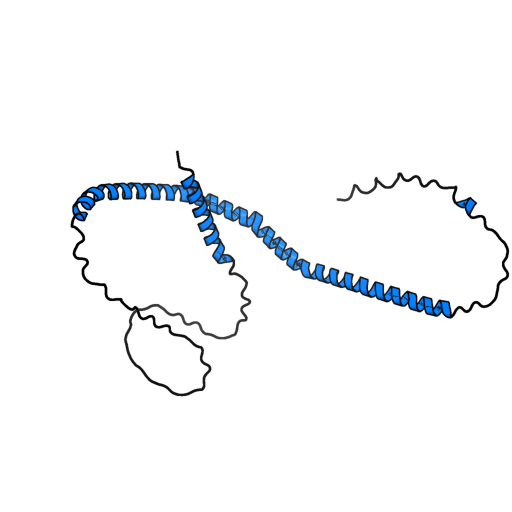 82 ? -12.986 -29.832 49.017 1.00 63.03 82 PRO A O 1
ATOM 615 N N . ASP A 1 83 ? -14.802 -28.500 49.178 1.00 55.12 83 ASP A N 1
ATOM 616 C CA . ASP A 1 83 ? -14.665 -28.024 50.549 1.00 55.12 83 ASP A CA 1
ATOM 617 C C . ASP A 1 83 ? -13.323 -27.405 50.962 1.00 55.12 83 ASP A C 1
ATOM 619 O O . ASP A 1 83 ? -12.566 -27.922 51.783 1.00 55.12 83 ASP A O 1
ATOM 623 N N . ARG A 1 84 ? -13.118 -26.152 50.533 1.00 55.50 84 ARG A N 1
ATOM 624 C CA . ARG A 1 84 ? -12.419 -25.171 51.378 1.00 55.50 84 ARG A CA 1
ATOM 625 C C . ARG A 1 84 ? -13.391 -24.605 52.416 1.00 55.50 84 ARG A C 1
ATOM 627 O O . ARG A 1 84 ? -13.887 -23.490 52.294 1.00 55.50 84 ARG A O 1
ATOM 634 N N . VAL A 1 85 ? -13.648 -25.394 53.457 1.00 56.97 85 VAL A N 1
ATOM 635 C CA . VAL A 1 85 ? -14.304 -24.944 54.692 1.00 56.97 85 VAL A CA 1
ATOM 636 C C . VAL A 1 85 ? -13.312 -24.053 55.438 1.00 56.97 85 VAL A C 1
ATOM 638 O O . VAL A 1 85 ? -12.346 -24.536 56.023 1.00 56.97 85 VAL A O 1
ATOM 641 N N . GLY A 1 86 ? -13.503 -22.737 55.366 1.00 58.66 86 GLY A N 1
ATOM 642 C CA . GLY A 1 86 ? -12.654 -21.791 56.095 1.00 58.66 86 GLY A CA 1
ATOM 643 C C . GLY A 1 86 ? -12.613 -20.358 55.571 1.00 58.66 86 GLY A C 1
ATOM 644 O O . GLY A 1 86 ? -11.815 -19.568 56.078 1.00 58.66 86 GLY A O 1
ATOM 645 N N . GLU A 1 87 ? -13.434 -19.985 54.586 1.00 56.50 87 GLU A N 1
ATOM 646 C CA . GLU A 1 87 ? -13.538 -18.587 54.162 1.00 56.50 87 GLU A CA 1
ATOM 647 C C . GLU A 1 87 ? -14.525 -17.836 55.063 1.00 56.50 87 GLU A C 1
ATOM 649 O O . GLU A 1 87 ? -15.740 -17.992 54.996 1.00 56.50 87 GLU A O 1
ATOM 654 N N . LYS A 1 88 ? -13.941 -17.078 55.992 1.00 54.47 88 LYS A N 1
ATOM 655 C CA . LYS A 1 88 ? -14.596 -16.322 57.062 1.00 54.47 88 LYS A CA 1
ATOM 656 C C . LYS A 1 88 ? -15.714 -15.414 56.529 1.00 54.47 88 LYS A C 1
ATOM 658 O O . LYS A 1 88 ? -15.477 -14.610 55.631 1.00 54.47 88 LYS A O 1
ATOM 663 N N . GLU A 1 89 ? -16.876 -15.470 57.182 1.00 60.09 89 GLU A N 1
ATOM 664 C CA . GLU A 1 89 ? -18.110 -14.678 56.989 1.00 60.09 89 GLU A CA 1
ATOM 665 C C . GLU A 1 89 ? -17.961 -13.147 57.208 1.00 60.09 89 GLU A C 1
ATOM 667 O O . GLU A 1 89 ? -18.829 -12.494 57.782 1.00 60.09 89 GLU A O 1
ATOM 672 N N . ILE A 1 90 ? -16.860 -12.524 56.780 1.00 60.88 90 ILE A N 1
ATOM 673 C CA . ILE A 1 90 ? -16.637 -11.067 56.908 1.00 60.88 90 ILE A CA 1
ATOM 674 C C . ILE A 1 90 ? -17.192 -10.309 55.679 1.00 60.88 90 ILE A C 1
ATOM 676 O O . ILE A 1 90 ? -17.356 -9.089 55.688 1.00 60.88 90 ILE A O 1
ATOM 680 N N . THR A 1 91 ? -17.561 -11.027 54.619 1.00 70.31 91 THR A N 1
ATOM 681 C CA . THR A 1 91 ? -18.083 -10.483 53.359 1.00 70.31 91 THR A CA 1
ATOM 682 C C . THR A 1 91 ? -19.436 -9.750 53.420 1.00 70.31 91 THR A C 1
ATOM 684 O O . THR A 1 91 ? -19.552 -8.753 52.702 1.00 70.31 91 THR A O 1
ATOM 687 N N . PRO A 1 92 ? -20.449 -10.111 54.242 1.00 77.00 92 PRO A N 1
ATOM 688 C CA . PRO A 1 92 ? -21.780 -9.509 54.098 1.00 77.00 92 PRO A CA 1
ATOM 689 C C . PRO A 1 92 ? -21.832 -8.042 54.557 1.00 77.00 92 PRO A C 1
ATOM 691 O O . PRO A 1 92 ? -22.540 -7.229 53.962 1.00 77.00 92 PRO A O 1
ATOM 694 N N . LEU A 1 93 ? -21.038 -7.673 55.567 1.00 79.62 93 LEU A N 1
ATOM 695 C CA . LEU A 1 93 ? -21.031 -6.323 56.145 1.00 79.62 93 LEU A CA 1
ATOM 696 C C . LEU A 1 93 ? -20.300 -5.319 55.239 1.00 79.62 93 LEU A C 1
ATOM 698 O O . LEU A 1 93 ? -20.788 -4.213 55.004 1.00 79.62 93 LEU A O 1
ATOM 702 N N . ILE A 1 94 ? -19.168 -5.729 54.652 1.00 83.44 94 ILE A N 1
ATOM 703 C CA . ILE A 1 94 ? -18.434 -4.916 53.668 1.00 83.44 94 ILE A CA 1
ATOM 704 C C . ILE A 1 94 ? -19.292 -4.708 52.417 1.00 83.44 94 ILE A C 1
ATOM 706 O O . ILE A 1 94 ? -19.335 -3.605 51.875 1.00 83.44 94 ILE A O 1
ATOM 710 N N . GLN A 1 95 ? -20.022 -5.738 51.980 1.00 83.38 95 GLN A N 1
ATOM 711 C CA . GLN A 1 95 ? -20.869 -5.668 50.792 1.00 83.38 95 GLN A CA 1
ATOM 712 C C . GLN A 1 95 ? -22.067 -4.724 50.979 1.00 83.38 95 GLN A C 1
ATOM 714 O O . GLN A 1 95 ? -22.389 -3.970 50.059 1.00 83.38 95 GLN A O 1
ATOM 719 N N . GLN A 1 96 ? -22.671 -4.687 52.173 1.00 87.75 96 GLN A N 1
ATOM 720 C CA . GLN A 1 96 ? -23.715 -3.708 52.502 1.00 87.75 96 GLN A CA 1
ATOM 721 C C . GLN A 1 96 ? -23.188 -2.266 52.520 1.00 87.75 96 GLN A C 1
ATOM 723 O O . GLN A 1 96 ? -23.884 -1.362 52.058 1.00 87.75 96 GLN A O 1
ATOM 728 N N . LEU A 1 97 ? -21.951 -2.046 52.981 1.00 89.94 97 LEU A N 1
ATOM 729 C CA . LEU A 1 97 ? -21.341 -0.713 52.991 1.00 89.94 97 LEU A CA 1
ATOM 730 C C . LEU A 1 97 ? -20.906 -0.249 51.587 1.00 89.94 97 LEU A C 1
ATOM 732 O O . LEU A 1 97 ? -20.965 0.942 51.280 1.00 89.94 97 LEU A O 1
ATOM 736 N N . LEU A 1 98 ? -20.492 -1.179 50.717 1.00 92.69 98 LEU A N 1
ATOM 737 C CA . LEU A 1 98 ? -20.046 -0.876 49.351 1.00 92.69 98 LEU A CA 1
ATOM 738 C C . LEU A 1 98 ? -21.196 -0.712 48.349 1.00 92.69 98 LEU A C 1
ATOM 740 O O . LEU A 1 98 ? -21.026 -0.008 47.354 1.00 92.69 98 LEU A O 1
ATOM 744 N N . ALA A 1 99 ? -22.354 -1.330 48.593 1.00 89.81 99 ALA A N 1
ATOM 745 C CA . ALA A 1 99 ? -23.521 -1.254 47.713 1.00 89.81 99 ALA A CA 1
ATOM 746 C C . ALA A 1 99 ? -23.892 0.184 47.274 1.00 89.81 99 ALA A C 1
ATOM 748 O O . ALA A 1 99 ? -24.005 0.413 46.064 1.00 89.81 99 ALA A O 1
ATOM 749 N N . PRO A 1 100 ? -24.015 1.183 48.176 1.00 94.50 100 PRO A N 1
ATOM 750 C CA . PRO A 1 100 ? -24.311 2.557 47.764 1.00 94.50 100 PRO A CA 1
ATOM 751 C C . PRO A 1 100 ? -23.174 3.190 46.949 1.00 94.50 100 PRO A C 1
ATOM 753 O O . PRO A 1 100 ? -23.434 3.939 46.009 1.00 94.50 100 PRO A O 1
ATOM 756 N N . VAL A 1 101 ? -21.914 2.856 47.245 1.00 95.56 101 VAL A N 1
ATOM 757 C CA . VAL A 1 101 ? -20.747 3.379 46.513 1.00 95.56 101 VAL A CA 1
ATOM 758 C C . VAL A 1 101 ? -20.725 2.851 45.079 1.00 95.56 101 VAL A C 1
ATOM 760 O O . VAL A 1 101 ? -20.548 3.621 44.134 1.00 95.56 101 VAL A O 1
ATOM 763 N N . VAL A 1 102 ? -20.965 1.550 44.898 1.00 93.62 102 VAL A N 1
ATOM 764 C CA . VAL A 1 102 ? -21.053 0.916 43.574 1.00 93.62 102 VAL A CA 1
ATOM 765 C C . VAL A 1 102 ? -22.225 1.492 42.777 1.00 93.62 102 VAL A C 1
ATOM 767 O O . VAL A 1 102 ? -22.089 1.751 41.581 1.00 93.62 102 VAL A O 1
ATOM 770 N N . PHE A 1 103 ? -23.357 1.752 43.434 1.00 95.62 103 PHE A N 1
ATOM 771 C CA . PHE A 1 103 ? -24.513 2.383 42.801 1.00 95.62 103 PHE A CA 1
ATOM 772 C C . PHE A 1 103 ? -24.189 3.791 42.278 1.00 95.62 103 PHE A C 1
ATOM 774 O O . PHE A 1 103 ? -24.420 4.078 41.101 1.00 95.62 103 PHE A O 1
ATOM 781 N N . VAL A 1 104 ? -23.575 4.645 43.107 1.00 97.50 104 VAL A N 1
ATOM 782 C CA . VAL A 1 104 ? -23.148 5.997 42.704 1.00 97.50 104 VAL A CA 1
ATOM 783 C C . VAL A 1 104 ? -22.128 5.937 41.564 1.00 97.50 104 VAL A C 1
ATOM 785 O O . VAL A 1 104 ? -22.259 6.665 40.578 1.00 97.50 104 VAL A O 1
ATOM 788 N N . TYR A 1 105 ? -21.153 5.028 41.643 1.00 96.62 105 TYR A N 1
ATOM 789 C CA . TYR A 1 105 ? -20.173 4.821 40.578 1.00 96.62 105 TYR A CA 1
ATOM 790 C C . TYR A 1 105 ? -20.836 4.432 39.248 1.00 96.62 105 TYR A C 1
ATOM 792 O O . TYR A 1 105 ? -20.509 5.001 38.205 1.00 96.62 105 TYR A O 1
ATOM 800 N N . ASN A 1 106 ? -21.806 3.515 39.273 1.00 95.12 106 ASN A N 1
ATOM 801 C CA . ASN A 1 106 ? -22.533 3.091 38.078 1.00 95.12 106 ASN A CA 1
ATOM 802 C C . ASN A 1 106 ? -23.358 4.230 37.461 1.00 95.12 106 ASN A C 1
ATOM 804 O O . ASN A 1 106 ? -23.386 4.359 36.234 1.00 95.12 106 ASN A O 1
ATOM 808 N N . ILE A 1 107 ? -23.976 5.090 38.280 1.00 97.62 107 ILE A N 1
ATOM 809 C CA . ILE A 1 107 ? -24.683 6.285 37.795 1.00 97.62 107 ILE A CA 1
ATOM 810 C C . ILE A 1 107 ? -23.711 7.238 37.101 1.00 97.62 107 ILE A C 1
ATOM 812 O O . ILE A 1 107 ? -23.947 7.621 35.953 1.00 97.62 107 ILE A O 1
ATOM 816 N N . ILE A 1 108 ? -22.600 7.584 37.756 1.00 97.50 108 ILE A N 1
ATOM 817 C CA . ILE A 1 108 ? -21.593 8.490 37.189 1.00 97.50 108 ILE A CA 1
ATOM 818 C C . ILE A 1 108 ? -21.051 7.914 35.879 1.00 97.50 108 ILE A C 1
ATOM 820 O O . ILE A 1 108 ? -21.019 8.606 34.862 1.00 97.50 108 ILE A O 1
ATOM 824 N N . ARG A 1 109 ? -20.696 6.624 35.863 1.00 95.38 109 ARG A N 1
ATOM 825 C CA . ARG A 1 109 ? -20.215 5.928 34.664 1.00 95.38 109 ARG A CA 1
ATOM 826 C C . ARG A 1 109 ? -21.239 5.966 33.526 1.00 95.38 109 ARG A C 1
ATOM 828 O O . ARG A 1 109 ? -20.858 6.190 32.378 1.00 95.38 109 ARG A O 1
ATOM 835 N N . SER A 1 110 ? -22.523 5.774 33.828 1.00 96.56 110 SER A N 1
ATOM 836 C CA . SER A 1 110 ? -23.610 5.843 32.845 1.00 96.56 110 SER A CA 1
ATOM 837 C C . SER A 1 110 ? -23.743 7.246 32.245 1.00 96.56 110 SER A C 1
ATOM 839 O O . SER A 1 110 ? -23.805 7.391 31.023 1.00 96.56 110 SER A O 1
ATOM 841 N N . ILE A 1 111 ? -23.699 8.288 33.081 1.00 97.44 111 ILE A N 1
ATOM 842 C CA . ILE A 1 111 ? -23.756 9.688 32.636 1.00 97.44 111 ILE A CA 1
ATOM 843 C C . ILE A 1 111 ? -22.551 10.019 31.747 1.00 97.44 111 ILE A C 1
ATOM 845 O O . ILE A 1 111 ? -22.728 10.524 30.638 1.00 97.44 111 ILE A O 1
ATOM 849 N N . VAL A 1 112 ? -21.337 9.670 32.182 1.00 96.94 112 VAL A N 1
ATOM 850 C CA . VAL A 1 112 ? -20.104 9.898 31.411 1.00 96.94 112 VAL A CA 1
ATOM 851 C C . VAL A 1 112 ? -20.156 9.172 30.065 1.00 96.94 112 VAL A C 1
ATOM 853 O O . VAL A 1 112 ? -19.835 9.765 29.037 1.00 96.94 112 VAL A O 1
ATOM 856 N N . SER A 1 113 ? -20.620 7.918 30.036 1.00 93.31 113 SER A N 1
ATOM 857 C CA . SER A 1 113 ? -20.775 7.159 28.790 1.00 93.31 113 SER A CA 1
ATOM 858 C C . SER A 1 113 ? -21.766 7.817 27.824 1.00 93.31 113 SER A C 1
ATOM 860 O O . SER A 1 113 ? -21.500 7.877 26.622 1.00 93.31 113 SER A O 1
ATOM 862 N N . ARG A 1 114 ? -22.885 8.356 28.329 1.00 97.25 114 ARG A N 1
ATOM 863 C CA . ARG A 1 114 ? -23.868 9.077 27.505 1.00 97.25 114 ARG A CA 1
ATOM 864 C C . ARG A 1 114 ? -23.283 10.355 26.912 1.00 97.25 114 ARG A C 1
ATOM 866 O O . ARG A 1 114 ? -23.412 10.560 25.709 1.00 97.25 114 ARG A O 1
ATOM 873 N N . ILE A 1 115 ? -22.595 11.167 27.717 1.00 96.69 115 ILE A N 1
ATOM 874 C CA . ILE A 1 115 ? -21.932 12.394 27.244 1.00 96.69 115 ILE A CA 1
ATOM 875 C C . ILE A 1 115 ? -20.893 12.054 26.171 1.00 96.69 115 ILE A C 1
ATOM 877 O O . ILE A 1 115 ? -20.869 12.675 25.110 1.00 96.69 115 ILE A O 1
ATOM 881 N N . PHE A 1 116 ? -20.083 11.018 26.403 1.00 96.44 116 PHE A N 1
ATOM 882 C CA . PHE A 1 116 ? -19.080 10.575 25.440 1.00 96.44 116 PHE A CA 1
ATOM 883 C C . PHE A 1 116 ? -19.699 10.139 24.106 1.00 96.44 116 PHE A C 1
ATOM 885 O O . PHE A 1 116 ? -19.188 10.508 23.052 1.00 96.44 116 PHE A O 1
ATOM 892 N N . ARG A 1 117 ? -20.829 9.416 24.124 1.00 95.62 117 ARG A N 1
ATOM 893 C CA . ARG A 1 117 ? -21.550 9.048 22.891 1.00 95.62 117 ARG A CA 1
ATOM 894 C C . ARG A 1 117 ? -22.047 10.264 22.121 1.00 95.62 117 ARG A C 1
ATOM 896 O O . ARG A 1 117 ? -21.954 10.264 20.901 1.00 95.62 117 ARG A O 1
ATOM 903 N N . VAL A 1 118 ? -22.548 11.288 22.811 1.00 97.00 118 VAL A N 1
ATOM 904 C CA . VAL A 1 118 ? -22.998 12.529 22.164 1.00 97.00 118 VAL A CA 1
ATOM 905 C C . VAL A 1 118 ? -21.819 13.237 21.498 1.00 97.00 118 VAL A C 1
ATOM 907 O O . VAL A 1 118 ? -21.897 13.577 20.323 1.00 97.00 118 VAL A O 1
ATOM 910 N N . ILE A 1 119 ? -20.691 13.379 22.198 1.00 95.62 119 ILE A N 1
ATOM 911 C CA . ILE A 1 119 ? -19.471 13.972 21.627 1.00 95.62 119 ILE A CA 1
ATOM 912 C C . ILE A 1 119 ? -18.991 13.164 20.412 1.00 95.62 119 ILE A C 1
ATOM 914 O O . ILE A 1 119 ? -18.719 13.731 19.356 1.00 95.62 119 ILE A O 1
ATOM 918 N N . ALA A 1 120 ? -18.938 11.835 20.530 1.00 93.75 120 ALA A N 1
ATOM 919 C CA . ALA A 1 120 ? -18.547 10.957 19.433 1.00 93.75 120 ALA A CA 1
ATOM 920 C C . ALA A 1 120 ? -19.504 11.064 18.235 1.00 93.75 120 ALA A C 1
ATOM 922 O O . ALA A 1 120 ? -19.050 11.035 17.095 1.00 93.75 120 ALA A O 1
ATOM 923 N N . PHE A 1 121 ? -20.806 11.240 18.474 1.00 96.88 121 PHE A N 1
ATOM 924 C CA . PHE A 1 121 ? -21.797 11.463 17.423 1.00 96.88 121 PHE A CA 1
ATOM 925 C C . PHE A 1 121 ? -21.518 12.754 16.641 1.00 96.88 121 PHE A C 1
ATOM 927 O O . PHE A 1 121 ? -21.571 12.735 15.415 1.00 96.88 121 PHE A O 1
ATOM 934 N N . PHE A 1 122 ? -21.131 13.839 17.323 1.00 96.81 122 PHE A N 1
ATOM 935 C CA . PHE A 1 122 ? -20.738 15.091 16.667 1.00 96.81 122 PHE A CA 1
ATOM 936 C C . PHE A 1 122 ? -19.407 14.994 15.914 1.00 96.81 122 PHE A C 1
ATOM 938 O O . PHE A 1 122 ? -19.264 15.606 14.861 1.00 96.81 122 PHE A O 1
ATOM 945 N N . ILE A 1 123 ? -18.442 14.218 16.415 1.00 93.38 123 ILE A N 1
ATOM 946 C CA . ILE A 1 123 ? -17.125 14.042 15.778 1.00 93.38 123 ILE A CA 1
ATOM 947 C C . ILE A 1 123 ? -17.185 13.050 14.603 1.00 93.38 123 ILE A C 1
ATOM 949 O O . ILE A 1 123 ? -16.448 13.195 13.628 1.00 93.38 123 ILE A O 1
ATOM 953 N N . SER A 1 124 ? -18.084 12.064 14.659 1.00 93.94 124 SER A N 1
ATOM 954 C CA . SER A 1 124 ? -18.245 11.017 13.643 1.00 93.94 124 SER A CA 1
ATOM 955 C C . SER A 1 124 ? -18.328 11.530 12.196 1.00 93.94 124 SER A C 1
ATOM 957 O O . SER A 1 124 ? -17.586 10.998 11.365 1.00 93.94 124 SER A O 1
ATOM 959 N N . PRO A 1 125 ? -19.154 12.541 11.848 1.00 95.44 125 PRO A N 1
ATOM 960 C CA . PRO A 1 125 ? -19.197 13.052 10.481 1.00 95.44 125 PRO A CA 1
ATOM 961 C C . PRO A 1 125 ? -17.857 13.649 10.040 1.00 95.44 125 PRO A C 1
ATOM 963 O O . PRO A 1 125 ? -17.453 13.420 8.908 1.00 95.44 125 PRO A O 1
ATOM 966 N N . PHE A 1 126 ? -17.124 14.338 10.920 1.00 96.06 126 PHE A N 1
ATOM 967 C CA . PHE A 1 126 ? -15.819 14.910 10.574 1.00 96.06 126 PHE A CA 1
ATOM 968 C C . PHE A 1 126 ? -14.780 13.831 10.289 1.00 96.06 126 PHE A C 1
ATOM 970 O O . PHE A 1 126 ? -14.070 13.922 9.292 1.00 96.06 126 PHE A O 1
ATOM 977 N N . VAL A 1 127 ? -14.723 12.784 11.117 1.00 95.00 127 VAL A N 1
ATOM 978 C CA . VAL A 1 127 ? -13.799 11.658 10.904 1.00 95.00 127 VAL A CA 1
ATOM 979 C C . VAL A 1 127 ? -14.130 10.923 9.605 1.00 95.00 127 VAL A C 1
ATOM 981 O O . VAL A 1 127 ? -13.228 10.617 8.830 1.00 95.00 127 VAL A O 1
ATOM 984 N N . LYS A 1 128 ? -15.419 10.695 9.318 1.00 93.94 128 LYS A N 1
ATOM 985 C CA . LYS A 1 128 ? -15.860 10.066 8.063 1.00 93.94 128 LYS A CA 1
ATOM 986 C C . LYS A 1 128 ? -15.520 10.915 6.842 1.00 93.94 128 LYS A C 1
ATOM 988 O O . LYS A 1 128 ? -15.000 10.384 5.866 1.00 93.94 128 LYS A O 1
ATOM 993 N N . THR A 1 129 ? -15.772 12.220 6.900 1.00 95.38 129 THR A N 1
ATOM 994 C CA . THR A 1 129 ? -15.439 13.140 5.807 1.00 95.38 129 THR A CA 1
ATOM 995 C C . THR A 1 129 ? -13.932 13.217 5.596 1.00 95.38 129 THR A C 1
ATOM 997 O O . THR A 1 129 ? -13.489 13.115 4.461 1.00 95.38 129 THR A O 1
ATOM 1000 N N . ALA A 1 130 ? -13.135 13.327 6.662 1.00 94.62 130 ALA A N 1
ATOM 1001 C CA . ALA A 1 130 ? -11.676 13.343 6.566 1.00 94.62 130 ALA A CA 1
ATOM 1002 C C . ALA A 1 130 ? -11.129 12.037 5.970 1.00 94.62 130 ALA A C 1
ATOM 1004 O O . ALA A 1 130 ? -10.269 12.082 5.096 1.00 94.62 130 ALA A O 1
ATOM 1005 N N . SER A 1 131 ? -11.669 10.888 6.388 1.00 92.25 131 SER A N 1
ATOM 1006 C CA . SER A 1 131 ? -11.318 9.582 5.822 1.00 92.25 131 SER A CA 1
ATOM 1007 C C . SER A 1 131 ? -11.653 9.509 4.331 1.00 92.25 131 SER A C 1
ATOM 1009 O O . SER A 1 131 ? -10.775 9.194 3.536 1.00 92.25 131 SER A O 1
ATOM 1011 N N . LEU A 1 132 ? -12.867 9.901 3.924 1.00 94.06 132 LEU A N 1
ATOM 1012 C CA . LEU A 1 132 ? -13.254 9.953 2.510 1.00 94.06 132 LEU A CA 1
ATOM 1013 C C . LEU A 1 132 ? -12.357 10.886 1.696 1.00 94.06 132 LEU A C 1
ATOM 1015 O O . LEU A 1 132 ? -11.960 10.546 0.583 1.00 94.06 132 LEU A O 1
ATOM 1019 N N . LEU A 1 133 ? -12.031 12.051 2.249 1.00 95.50 133 LEU A N 1
ATOM 1020 C CA . LEU A 1 133 ? -11.196 13.048 1.596 1.00 95.50 133 LEU A CA 1
ATOM 1021 C C . LEU A 1 133 ? -9.777 12.508 1.390 1.00 95.50 133 LEU A C 1
ATOM 1023 O O . LEU A 1 133 ? -9.241 12.617 0.293 1.00 95.50 133 LEU A O 1
ATOM 1027 N N . LEU A 1 134 ? -9.215 11.835 2.395 1.00 95.31 134 LEU A N 1
ATOM 1028 C CA . LEU A 1 134 ? -7.905 11.192 2.318 1.00 95.31 134 LEU A CA 1
ATOM 1029 C C . LEU A 1 134 ? -7.905 10.017 1.324 1.00 95.31 134 LEU A C 1
ATOM 1031 O O . LEU A 1 134 ? -6.991 9.899 0.509 1.00 95.31 134 LEU A O 1
ATOM 1035 N N . THR A 1 135 ? -8.961 9.200 1.295 1.00 93.75 135 THR A N 1
ATOM 1036 C CA . THR A 1 135 ? -9.125 8.138 0.289 1.00 93.75 135 THR A CA 1
ATOM 1037 C C . THR A 1 135 ? -9.217 8.678 -1.132 1.00 93.75 135 THR A C 1
ATOM 1039 O O . THR A 1 135 ? -8.598 8.123 -2.040 1.00 93.75 135 THR A O 1
ATOM 1042 N N . MET A 1 136 ? -9.953 9.767 -1.339 1.00 94.12 136 MET A N 1
ATOM 1043 C CA . MET A 1 136 ? -10.125 10.365 -2.662 1.00 94.12 136 MET A CA 1
ATOM 1044 C C . MET A 1 136 ? -8.877 11.119 -3.136 1.00 94.12 136 MET A C 1
ATOM 1046 O O . MET A 1 136 ? -8.550 11.032 -4.316 1.00 94.12 136 MET A O 1
ATOM 1050 N N . LEU A 1 137 ? -8.179 11.830 -2.242 1.00 93.62 137 LEU A N 1
ATOM 1051 C CA . LEU A 1 137 ? -7.027 12.670 -2.596 1.00 93.62 137 LEU A CA 1
ATOM 1052 C C . LEU A 1 137 ? -5.688 11.944 -2.586 1.00 93.62 137 LEU A C 1
ATOM 1054 O O . LEU A 1 137 ? -4.797 12.349 -3.322 1.00 93.62 137 LEU A O 1
ATOM 1058 N N . VAL A 1 138 ? -5.513 10.925 -1.746 1.00 94.94 138 VAL A N 1
ATOM 1059 C CA . VAL A 1 138 ? -4.209 10.270 -1.571 1.00 94.94 138 VAL A CA 1
ATOM 1060 C C . VAL A 1 138 ? -4.246 8.862 -2.141 1.00 94.94 138 VAL A C 1
ATOM 1062 O O . VAL A 1 138 ? -3.494 8.543 -3.058 1.00 94.94 138 VAL A O 1
ATOM 1065 N N . PHE A 1 139 ? -5.154 8.018 -1.650 1.00 91.81 139 PHE A N 1
ATOM 1066 C CA . PHE A 1 139 ? -5.135 6.600 -2.009 1.00 91.81 139 PHE A CA 1
ATOM 1067 C C . PHE A 1 139 ? -5.554 6.340 -3.460 1.00 91.81 139 PHE A C 1
ATOM 1069 O O . PHE A 1 139 ? -4.867 5.610 -4.171 1.00 91.81 139 PHE A O 1
ATOM 1076 N N . ARG A 1 140 ? -6.640 6.959 -3.942 1.00 92.06 140 ARG A N 1
ATOM 1077 C CA . ARG A 1 140 ? -7.091 6.781 -5.334 1.00 92.06 140 ARG A CA 1
ATOM 1078 C C . ARG A 1 140 ? -6.060 7.183 -6.392 1.00 92.06 140 ARG A C 1
ATOM 1080 O O . ARG A 1 140 ? -5.831 6.366 -7.283 1.00 92.06 140 ARG A O 1
ATOM 1087 N N . PRO A 1 141 ? -5.438 8.376 -6.349 1.00 90.44 141 PRO A N 1
ATOM 1088 C CA . PRO A 1 141 ? -4.440 8.724 -7.355 1.00 90.44 141 PRO A CA 1
ATOM 1089 C C . PRO A 1 141 ? -3.196 7.841 -7.264 1.00 90.44 141 PRO A C 1
ATOM 1091 O O . PRO A 1 141 ? -2.618 7.523 -8.297 1.00 90.44 141 PRO A O 1
ATOM 1094 N N . LEU A 1 142 ? -2.817 7.377 -6.069 1.00 92.75 142 LEU A N 1
ATOM 1095 C CA . LEU A 1 142 ? -1.699 6.445 -5.909 1.00 92.75 142 LEU A CA 1
ATOM 1096 C C . LEU A 1 142 ? -1.994 5.094 -6.579 1.00 92.75 142 LEU A C 1
ATOM 1098 O O . LEU A 1 142 ? -1.172 4.593 -7.343 1.00 92.75 142 LEU A O 1
ATOM 1102 N N . ILE A 1 143 ? -3.196 4.548 -6.378 1.00 92.50 143 ILE A N 1
ATOM 1103 C CA . ILE A 1 143 ? -3.652 3.327 -7.058 1.00 92.50 143 ILE A CA 1
ATOM 1104 C C . ILE A 1 143 ? -3.714 3.542 -8.579 1.00 92.50 143 ILE A C 1
ATOM 1106 O O . ILE A 1 143 ? -3.286 2.684 -9.348 1.00 92.50 143 ILE A O 1
ATOM 1110 N N . LEU A 1 144 ? -4.199 4.702 -9.034 1.00 94.06 144 LEU A N 1
ATOM 1111 C CA . LEU A 1 144 ? -4.238 5.045 -10.457 1.00 94.06 144 LEU A CA 1
ATOM 1112 C C . LEU A 1 144 ? -2.829 5.112 -11.064 1.00 94.06 144 LEU A C 1
ATOM 1114 O O . LEU A 1 144 ? -2.609 4.569 -12.143 1.00 94.06 144 LEU A O 1
ATOM 1118 N N . MET A 1 145 ? -1.868 5.707 -10.353 1.00 91.88 145 MET A N 1
ATOM 1119 C CA . MET A 1 145 ? -0.460 5.720 -10.755 1.00 91.88 145 MET A CA 1
ATOM 1120 C C . MET A 1 145 ? 0.125 4.313 -10.820 1.00 91.88 145 MET A C 1
ATOM 1122 O O . MET A 1 145 ? 0.840 4.003 -11.766 1.00 91.88 145 MET A O 1
ATOM 1126 N N . GLN A 1 146 ? -0.214 3.433 -9.877 1.00 93.50 146 GLN A N 1
ATOM 1127 C CA . GLN A 1 146 ? 0.214 2.036 -9.917 1.00 93.50 146 GLN A CA 1
ATOM 1128 C C . GLN A 1 146 ? -0.341 1.300 -11.145 1.00 93.50 146 GLN A C 1
ATOM 1130 O O . GLN A 1 146 ? 0.402 0.584 -11.820 1.00 93.50 146 GLN A O 1
ATOM 1135 N N . TYR A 1 147 ? -1.623 1.490 -11.473 1.00 93.31 147 TYR A N 1
ATOM 1136 C CA . TYR A 1 147 ? -2.213 0.924 -12.688 1.00 93.31 147 TYR A CA 1
ATOM 1137 C C . TYR A 1 147 ? -1.577 1.492 -13.953 1.00 93.31 147 TYR A C 1
ATOM 1139 O O . TYR A 1 147 ? -1.285 0.730 -14.871 1.00 93.31 147 TYR A O 1
ATOM 1147 N N . LEU A 1 148 ? -1.310 2.799 -13.985 1.00 95.56 148 LEU A N 1
ATOM 1148 C CA . LEU A 1 148 ? -0.619 3.447 -15.094 1.00 95.56 148 LEU A CA 1
ATOM 1149 C C . LEU A 1 148 ? 0.786 2.856 -15.276 1.00 95.56 148 LEU A C 1
ATOM 1151 O O . LEU A 1 148 ? 1.141 2.452 -16.378 1.00 95.56 148 LEU A O 1
ATOM 1155 N N . LEU A 1 149 ? 1.555 2.709 -14.195 1.00 92.44 149 LEU A N 1
ATOM 1156 C CA . LEU A 1 149 ? 2.885 2.097 -14.228 1.00 92.44 149 LEU A CA 1
ATOM 1157 C C . LEU A 1 149 ? 2.833 0.643 -14.710 1.00 92.44 149 LEU A C 1
ATOM 1159 O O . LEU A 1 149 ? 3.661 0.222 -15.513 1.00 92.44 149 LEU A O 1
ATOM 1163 N N . THR A 1 150 ? 1.829 -0.108 -14.257 1.00 93.31 150 THR A N 1
ATOM 1164 C CA . THR A 1 150 ? 1.601 -1.494 -14.686 1.00 93.31 150 THR A CA 1
ATOM 1165 C C . THR A 1 150 ? 1.237 -1.561 -16.172 1.00 93.31 150 THR A C 1
ATOM 1167 O O . THR A 1 150 ? 1.710 -2.445 -16.880 1.00 93.31 150 THR A O 1
ATOM 1170 N N . ALA A 1 151 ? 0.451 -0.604 -16.672 1.00 94.12 151 ALA A N 1
ATOM 1171 C CA . ALA A 1 151 ? 0.100 -0.498 -18.085 1.00 94.12 151 ALA A CA 1
ATOM 1172 C C . ALA A 1 151 ? 1.291 -0.072 -18.963 1.00 94.12 151 ALA A C 1
ATOM 1174 O O . ALA A 1 151 ? 1.403 -0.531 -20.098 1.00 94.12 151 ALA A O 1
ATOM 1175 N N . LEU A 1 152 ? 2.201 0.764 -18.445 1.00 94.25 152 LEU A N 1
ATOM 1176 C CA . LEU A 1 152 ? 3.427 1.168 -19.144 1.00 94.25 152 LEU A CA 1
ATOM 1177 C C . LEU A 1 152 ? 4.548 0.122 -19.061 1.00 94.25 152 LEU A C 1
ATOM 1179 O O . LEU A 1 152 ? 5.450 0.134 -19.898 1.00 94.25 152 LEU A O 1
ATOM 1183 N N . TYR A 1 153 ? 4.503 -0.795 -18.092 1.00 93.44 153 TYR A N 1
ATOM 1184 C CA . TYR A 1 153 ? 5.495 -1.858 -17.920 1.00 93.44 153 TYR A CA 1
ATOM 1185 C C . TYR A 1 153 ? 5.873 -2.603 -19.218 1.00 93.44 153 TYR A C 1
ATOM 1187 O O . TYR A 1 153 ? 7.069 -2.694 -19.503 1.00 93.44 153 TYR A O 1
ATOM 1195 N N . PRO A 1 154 ? 4.930 -3.094 -20.053 1.00 94.19 154 PRO A N 1
ATOM 1196 C CA . PRO A 1 154 ? 5.284 -3.769 -21.303 1.00 94.19 154 PRO A CA 1
ATOM 1197 C C . PRO A 1 154 ? 6.048 -2.870 -22.284 1.00 94.19 154 PRO A C 1
ATOM 1199 O O . PRO A 1 154 ? 6.911 -3.366 -23.005 1.00 94.19 154 PRO A O 1
ATOM 1202 N N . VAL A 1 155 ? 5.780 -1.560 -22.294 1.00 95.69 155 VAL A N 1
ATOM 1203 C CA . VAL A 1 155 ? 6.491 -0.602 -23.154 1.00 95.69 155 VAL A CA 1
ATOM 1204 C C . VAL A 1 155 ? 7.940 -0.466 -22.698 1.00 95.69 155 VAL A C 1
ATOM 1206 O O . VAL A 1 155 ? 8.850 -0.602 -23.512 1.00 95.69 155 VAL A O 1
ATOM 1209 N N . PHE A 1 156 ? 8.171 -0.275 -21.395 1.00 91.94 156 PHE A N 1
ATOM 1210 C CA . PHE A 1 156 ? 9.525 -0.220 -20.832 1.00 91.94 156 PHE A CA 1
ATOM 1211 C C . PHE A 1 156 ? 10.296 -1.523 -21.053 1.00 91.94 156 PHE A C 1
ATOM 1213 O O . PHE A 1 156 ? 11.474 -1.500 -21.421 1.00 91.94 156 PHE A O 1
ATOM 1220 N N . PHE A 1 157 ? 9.630 -2.663 -20.868 1.00 95.50 157 PHE A N 1
ATOM 1221 C CA . PHE A 1 157 ? 10.217 -3.977 -21.097 1.00 95.50 157 PHE A CA 1
ATOM 1222 C C . PHE A 1 157 ? 10.621 -4.167 -22.563 1.00 95.50 157 PHE A C 1
ATOM 1224 O O . PHE A 1 157 ? 11.748 -4.576 -22.844 1.00 95.50 157 PHE A O 1
ATOM 1231 N N . PHE A 1 158 ? 9.746 -3.791 -23.500 1.00 96.19 158 PHE A N 1
ATOM 1232 C CA . PHE A 1 158 ? 10.050 -3.820 -24.927 1.00 96.19 158 PHE A CA 1
ATOM 1233 C C . PHE A 1 158 ? 11.241 -2.918 -25.274 1.00 96.19 158 PHE A C 1
ATOM 1235 O O . PHE A 1 158 ? 12.155 -3.360 -25.967 1.00 96.19 158 PHE A O 1
ATOM 1242 N N . LEU A 1 159 ? 11.275 -1.690 -24.745 1.00 95.94 159 LEU A N 1
ATOM 1243 C CA . LEU A 1 159 ? 12.375 -0.748 -24.970 1.00 95.94 159 LEU A CA 1
ATOM 1244 C C . LEU A 1 159 ? 13.711 -1.296 -24.454 1.00 95.94 159 LEU A C 1
ATOM 1246 O O . LEU A 1 159 ? 14.731 -1.194 -25.132 1.00 95.94 159 LEU A O 1
ATOM 1250 N N . THR A 1 160 ? 13.694 -1.926 -23.278 1.00 95.00 160 THR A N 1
ATOM 1251 C CA . THR A 1 160 ? 14.880 -2.543 -22.669 1.00 95.00 160 THR A CA 1
ATOM 1252 C C . THR A 1 160 ? 15.391 -3.698 -23.526 1.00 95.00 160 THR A C 1
ATOM 1254 O O . THR A 1 160 ? 16.581 -3.762 -23.826 1.00 95.00 160 THR A O 1
ATOM 1257 N N . ILE A 1 161 ? 14.498 -4.582 -23.986 1.00 97.50 161 ILE A N 1
ATOM 1258 C CA . ILE A 1 161 ? 14.872 -5.682 -24.886 1.00 97.50 161 ILE A CA 1
ATOM 1259 C C . ILE A 1 161 ? 15.430 -5.137 -26.199 1.00 97.50 161 ILE A C 1
ATOM 1261 O O . ILE A 1 161 ? 16.464 -5.620 -26.658 1.00 97.50 161 ILE A O 1
ATOM 1265 N N . ALA A 1 162 ? 14.781 -4.137 -26.796 1.00 97.31 162 ALA A N 1
ATOM 1266 C CA . ALA A 1 162 ? 15.231 -3.526 -28.040 1.00 97.31 162 ALA A CA 1
ATOM 1267 C C . ALA A 1 162 ? 16.620 -2.889 -27.888 1.00 97.31 162 ALA A C 1
ATOM 1269 O O . ALA A 1 162 ? 17.477 -3.095 -28.744 1.00 97.31 162 ALA A O 1
ATOM 1270 N N . MET A 1 163 ? 16.873 -2.191 -26.777 1.00 98.19 163 MET A N 1
ATOM 1271 C CA . MET A 1 163 ? 18.174 -1.597 -26.466 1.00 98.19 163 MET A CA 1
ATOM 1272 C C . MET A 1 163 ? 19.261 -2.667 -26.319 1.00 98.19 163 MET A C 1
ATOM 1274 O O . MET A 1 163 ? 20.297 -2.581 -26.975 1.00 98.19 163 MET A O 1
ATOM 1278 N N . VAL A 1 164 ? 19.017 -3.701 -25.508 1.00 97.50 164 VAL A N 1
ATOM 1279 C CA . VAL A 1 164 ? 19.968 -4.808 -25.308 1.00 97.50 164 VAL A CA 1
ATOM 1280 C C . VAL A 1 164 ? 20.255 -5.515 -26.631 1.00 97.50 164 VAL A C 1
ATOM 1282 O O . VAL A 1 164 ? 21.409 -5.742 -26.985 1.00 97.50 164 VAL A O 1
ATOM 1285 N N . THR A 1 165 ? 19.207 -5.796 -27.403 1.00 97.62 165 THR A N 1
ATOM 1286 C CA . THR A 1 165 ? 19.312 -6.452 -28.708 1.00 97.62 165 THR A CA 1
ATOM 1287 C C . THR A 1 165 ? 20.095 -5.591 -29.699 1.00 97.62 165 THR A C 1
ATOM 1289 O O . THR A 1 165 ? 20.985 -6.096 -30.380 1.00 97.62 165 THR A O 1
ATOM 1292 N N . GLY A 1 166 ? 19.828 -4.283 -29.743 1.00 98.00 166 GLY A N 1
ATOM 1293 C CA . GLY A 1 166 ? 20.559 -3.324 -30.570 1.00 98.00 166 GLY A CA 1
ATOM 1294 C C . GLY A 1 166 ? 22.048 -3.264 -30.228 1.00 98.00 166 GLY A C 1
ATOM 1295 O O . GLY A 1 166 ? 22.877 -3.304 -31.134 1.00 98.00 166 GLY A O 1
ATOM 1296 N N . ILE A 1 167 ? 22.401 -3.262 -28.938 1.00 97.31 167 ILE A N 1
ATOM 1297 C CA . ILE A 1 167 ? 23.800 -3.319 -28.485 1.00 97.31 167 ILE A CA 1
ATOM 1298 C C . ILE A 1 167 ? 24.459 -4.632 -28.931 1.00 97.31 167 ILE A C 1
ATOM 1300 O O . ILE A 1 167 ? 25.568 -4.606 -29.465 1.00 97.31 167 ILE A O 1
ATOM 1304 N N . CYS A 1 168 ? 23.779 -5.773 -28.772 1.00 97.81 168 CYS A N 1
ATOM 1305 C CA . CYS A 1 168 ? 24.298 -7.069 -29.211 1.00 97.81 168 CYS A CA 1
ATOM 1306 C C . CYS A 1 168 ? 24.549 -7.106 -30.725 1.00 97.81 168 CYS A C 1
ATOM 1308 O O . CYS A 1 168 ? 25.632 -7.504 -31.156 1.00 97.81 168 CYS A O 1
ATOM 1310 N N . PHE A 1 169 ? 23.589 -6.657 -31.539 1.00 97.81 169 PHE A N 1
ATOM 1311 C CA . PHE A 1 169 ? 23.761 -6.594 -32.992 1.00 97.81 169 PHE A CA 1
ATOM 1312 C C . PHE A 1 169 ? 24.842 -5.596 -33.410 1.00 97.81 169 PHE A C 1
ATOM 1314 O O . PHE A 1 169 ? 25.613 -5.893 -34.320 1.00 97.81 169 PHE A O 1
ATOM 1321 N N . GLY A 1 170 ? 24.945 -4.453 -32.729 1.00 97.06 170 GLY A N 1
ATOM 1322 C CA . GLY A 1 170 ? 26.001 -3.470 -32.963 1.00 97.06 170 GLY A CA 1
ATOM 1323 C C . GLY A 1 170 ? 27.394 -4.042 -32.701 1.00 97.06 170 GLY A C 1
ATOM 1324 O O . GLY A 1 170 ? 28.280 -3.905 -33.542 1.00 97.06 170 GLY A O 1
ATOM 1325 N N . ALA A 1 171 ? 27.574 -4.758 -31.587 1.00 96.88 171 ALA A N 1
ATOM 1326 C CA . ALA A 1 171 ? 28.840 -5.408 -31.251 1.00 96.88 171 ALA A CA 1
ATOM 1327 C C . ALA A 1 171 ? 29.226 -6.490 -32.275 1.00 96.88 171 ALA A C 1
ATOM 1329 O O . ALA A 1 171 ? 30.368 -6.536 -32.734 1.00 96.88 171 ALA A O 1
ATOM 1330 N N . VAL A 1 172 ? 28.263 -7.326 -32.682 1.00 97.75 172 VAL A N 1
ATOM 1331 C CA . VAL A 1 172 ? 28.481 -8.355 -33.710 1.00 97.75 172 VAL A CA 1
ATOM 1332 C C . VAL A 1 172 ? 28.816 -7.716 -35.060 1.00 97.75 172 VAL A C 1
ATOM 1334 O O . VAL A 1 172 ? 29.752 -8.154 -35.723 1.00 97.75 172 VAL A O 1
ATOM 1337 N N . GLY A 1 173 ? 28.105 -6.659 -35.456 1.00 97.38 173 GLY A N 1
ATOM 1338 C CA . GLY A 1 173 ? 28.369 -5.916 -36.689 1.00 97.38 173 GLY A CA 1
ATOM 1339 C C . GLY A 1 173 ? 29.755 -5.274 -36.707 1.00 97.38 173 GLY A C 1
ATOM 1340 O O . GLY A 1 173 ? 30.468 -5.393 -37.704 1.00 97.38 173 GLY A O 1
ATOM 1341 N N . GLY A 1 174 ? 30.169 -4.668 -35.590 1.00 95.75 174 GLY A N 1
ATOM 1342 C CA . GLY A 1 174 ? 31.518 -4.129 -35.415 1.00 95.75 174 GLY A CA 1
ATOM 1343 C C . GLY A 1 174 ? 32.584 -5.205 -35.613 1.00 95.75 174 GLY A C 1
ATOM 1344 O O . GLY A 1 174 ? 33.474 -5.043 -36.448 1.00 95.75 174 GLY A O 1
ATOM 1345 N N . TRP A 1 175 ? 32.424 -6.356 -34.957 1.00 97.44 175 TRP A N 1
ATOM 1346 C CA . TRP A 1 175 ? 33.331 -7.491 -35.131 1.00 97.44 175 TRP A CA 1
ATOM 1347 C C . TRP A 1 175 ? 33.374 -7.998 -36.583 1.00 97.44 175 TRP A C 1
ATOM 1349 O O . TRP A 1 175 ? 34.452 -8.188 -37.147 1.00 97.44 175 TRP A O 1
ATOM 1359 N N . PHE A 1 176 ? 32.218 -8.155 -37.236 1.00 96.88 176 PHE A N 1
ATOM 1360 C CA . PHE A 1 176 ? 32.153 -8.548 -38.648 1.00 96.88 176 PHE A CA 1
ATOM 1361 C C . PHE A 1 176 ? 32.864 -7.542 -39.563 1.00 96.88 176 PHE A C 1
ATOM 1363 O O . PHE A 1 176 ? 33.552 -7.950 -40.503 1.00 96.88 176 PHE A O 1
ATOM 1370 N N . SER A 1 177 ? 32.732 -6.242 -39.288 1.00 95.81 177 SER A N 1
ATOM 1371 C CA . SER A 1 177 ? 33.395 -5.194 -40.068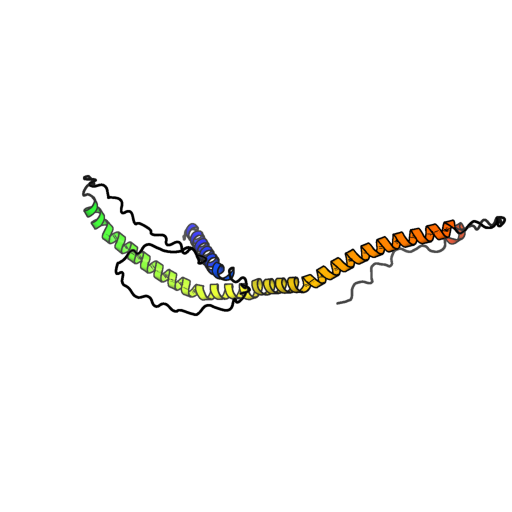 1.00 95.81 177 SER A CA 1
ATOM 1372 C C . SER A 1 177 ? 34.923 -5.297 -39.991 1.00 95.81 177 SER A C 1
ATOM 1374 O O . SER A 1 177 ? 35.593 -5.216 -41.024 1.00 95.81 177 SER A O 1
ATOM 1376 N N . GLU A 1 178 ? 35.472 -5.585 -38.807 1.00 95.50 178 GLU A N 1
ATOM 1377 C CA . GLU A 1 178 ? 36.908 -5.789 -38.606 1.00 95.50 178 GLU A CA 1
ATOM 1378 C C . GLU A 1 178 ? 37.416 -7.027 -39.349 1.00 95.50 178 GLU A C 1
ATOM 1380 O O . GLU A 1 178 ? 38.473 -6.982 -39.980 1.00 95.50 178 GLU A O 1
ATOM 1385 N N . VAL A 1 179 ? 36.651 -8.124 -39.340 1.00 96.88 179 VAL A N 1
ATOM 1386 C CA . VAL A 1 179 ? 37.002 -9.359 -40.060 1.00 96.88 179 VAL A CA 1
ATOM 1387 C C . VAL A 1 179 ? 37.053 -9.120 -41.572 1.00 96.88 179 VAL A C 1
ATOM 1389 O O . VAL A 1 179 ? 38.020 -9.522 -42.225 1.00 96.88 179 VAL A O 1
ATOM 1392 N N . ILE A 1 180 ? 36.056 -8.434 -42.139 1.00 94.94 180 ILE A N 1
ATOM 1393 C CA . ILE A 1 180 ? 36.005 -8.128 -43.578 1.00 94.94 180 ILE A CA 1
ATOM 1394 C C . ILE A 1 180 ? 37.175 -7.216 -43.978 1.00 94.94 180 ILE A C 1
ATOM 1396 O O . ILE A 1 180 ? 37.893 -7.517 -44.937 1.00 94.94 180 ILE A O 1
ATOM 1400 N N . LEU A 1 181 ? 37.420 -6.143 -43.219 1.00 94.12 181 LEU A N 1
ATOM 1401 C CA . LEU A 1 181 ? 38.559 -5.243 -43.432 1.00 94.12 181 LEU A CA 1
ATOM 1402 C C . LEU A 1 181 ? 39.902 -5.975 -43.282 1.00 94.12 181 LEU A C 1
ATOM 1404 O O . LEU A 1 181 ? 40.832 -5.745 -44.061 1.00 94.12 181 LEU A O 1
ATOM 1408 N N . GLY A 1 182 ? 40.004 -6.903 -42.331 1.00 94.00 182 GLY A N 1
ATOM 1409 C CA . GLY A 1 182 ? 41.186 -7.733 -42.111 1.00 94.00 182 GLY A CA 1
ATOM 1410 C C . GLY A 1 182 ? 41.497 -8.678 -43.277 1.00 94.00 182 GLY A C 1
ATOM 1411 O O . GLY A 1 182 ? 42.664 -8.904 -43.596 1.00 94.00 182 GLY A O 1
ATOM 1412 N N . ILE A 1 183 ? 40.476 -9.208 -43.955 1.00 95.06 183 ILE A N 1
ATOM 1413 C CA . ILE A 1 183 ? 40.651 -10.074 -45.135 1.00 95.06 183 ILE A CA 1
ATOM 1414 C C . ILE A 1 183 ? 41.004 -9.244 -46.380 1.00 95.06 183 ILE A C 1
ATOM 1416 O O . ILE A 1 183 ? 41.905 -9.615 -47.142 1.00 95.06 183 ILE A O 1
ATOM 1420 N N . LEU A 1 184 ? 40.332 -8.105 -46.576 1.00 90.94 184 LEU A N 1
ATOM 1421 C CA . LEU A 1 184 ? 40.574 -7.207 -47.710 1.00 90.94 184 LEU A CA 1
ATOM 1422 C C . LEU A 1 184 ? 41.974 -6.584 -47.661 1.00 90.94 184 LEU A C 1
ATOM 1424 O O . LEU A 1 184 ? 42.687 -6.597 -48.664 1.00 90.94 184 LEU A O 1
ATOM 1428 N N . SER A 1 185 ? 42.406 -6.112 -46.489 1.00 89.69 185 SER A N 1
ATOM 1429 C CA . SER A 1 185 ? 43.745 -5.534 -46.302 1.00 89.69 185 SER A CA 1
ATOM 1430 C C . SER A 1 185 ? 44.869 -6.543 -46.554 1.00 89.69 185 SER A C 1
ATOM 1432 O O . SER A 1 185 ? 45.874 -6.194 -47.166 1.00 89.69 185 SER A O 1
ATOM 1434 N N . LYS A 1 186 ? 44.692 -7.815 -46.173 1.00 85.44 186 LYS A N 1
ATOM 1435 C CA . LYS A 1 186 ? 45.659 -8.885 -46.484 1.00 85.44 186 LYS A CA 1
ATOM 1436 C C . LYS A 1 186 ? 45.717 -9.238 -47.972 1.00 85.44 186 LYS A C 1
ATOM 1438 O O . LYS A 1 186 ? 46.755 -9.695 -48.449 1.00 85.44 186 LYS A O 1
ATOM 1443 N N . SER A 1 187 ? 44.619 -9.042 -48.699 1.00 76.00 187 SER A N 1
ATOM 1444 C CA . SER A 1 187 ? 44.531 -9.330 -50.137 1.00 76.00 187 SER A CA 1
ATOM 1445 C C . SER A 1 187 ? 45.106 -8.203 -51.000 1.00 76.00 187 SER A C 1
ATOM 1447 O O . SER A 1 187 ? 45.551 -8.455 -52.121 1.00 76.00 187 SER A O 1
ATOM 1449 N N . ALA A 1 188 ? 45.189 -6.984 -50.460 1.00 71.25 188 ALA A N 1
ATOM 1450 C CA . ALA A 1 188 ? 45.946 -5.879 -51.033 1.00 71.25 188 ALA A CA 1
ATOM 1451 C C . ALA A 1 188 ? 47.458 -6.116 -50.853 1.00 71.25 188 ALA A C 1
ATOM 1453 O O . ALA A 1 188 ? 48.147 -5.429 -50.100 1.00 71.25 188 ALA A O 1
ATOM 1454 N N . LYS A 1 189 ? 47.999 -7.119 -51.556 1.00 61.84 189 LYS A N 1
ATOM 1455 C CA . LYS A 1 189 ? 49.446 -7.229 -51.762 1.00 61.84 189 LYS A CA 1
ATOM 1456 C C . LYS A 1 189 ? 49.940 -5.883 -52.311 1.00 61.84 189 LYS A C 1
ATOM 1458 O O . LYS A 1 189 ? 49.363 -5.418 -53.295 1.00 61.84 189 LYS A O 1
ATOM 1463 N N . PRO A 1 190 ? 50.995 -5.277 -51.737 1.00 57.25 190 PRO A N 1
ATOM 1464 C CA . PRO A 1 190 ? 51.563 -4.042 -52.254 1.00 57.25 190 PRO A CA 1
ATOM 1465 C C . PRO A 1 190 ? 52.165 -4.332 -53.629 1.00 57.25 190 PRO A C 1
ATOM 1467 O O . PRO A 1 190 ? 53.307 -4.780 -53.752 1.00 57.25 190 PRO A O 1
ATOM 1470 N N . GLN A 1 191 ? 51.374 -4.142 -54.684 1.00 54.66 191 GLN A N 1
ATOM 1471 C CA . GLN A 1 191 ? 51.907 -4.125 -56.028 1.00 54.66 191 GLN A CA 1
ATOM 1472 C C . GLN A 1 191 ? 52.665 -2.811 -56.188 1.00 54.66 191 GLN A C 1
ATOM 1474 O O . GLN A 1 191 ? 52.082 -1.739 -56.271 1.00 54.66 191 GLN A O 1
ATOM 1479 N N . ALA A 1 192 ? 53.984 -2.973 -56.225 1.00 53.97 192 ALA A N 1
ATOM 1480 C CA . ALA A 1 192 ? 54.966 -2.052 -56.765 1.00 53.97 192 ALA A CA 1
ATOM 1481 C C . ALA A 1 192 ? 55.185 -0.735 -56.002 1.00 53.97 192 ALA A C 1
ATOM 1483 O O . ALA A 1 192 ? 54.415 0.216 -56.065 1.00 53.97 192 ALA A O 1
ATOM 1484 N N . LYS A 1 193 ? 56.363 -0.690 -55.365 1.00 56.12 193 LYS A N 1
ATOM 1485 C CA . LYS A 1 193 ? 57.227 0.486 -55.194 1.00 56.12 193 LYS A CA 1
ATOM 1486 C C . LYS A 1 193 ? 56.893 1.605 -56.197 1.00 56.12 193 LYS A C 1
ATOM 1488 O O . LYS A 1 193 ? 57.349 1.551 -57.338 1.00 56.12 193 LYS A O 1
ATOM 1493 N N . SER A 1 194 ? 56.162 2.624 -55.757 1.00 53.38 194 SER A N 1
ATOM 1494 C CA . SER A 1 194 ? 56.197 3.929 -56.413 1.00 53.38 194 SER A CA 1
ATOM 1495 C C . SER A 1 194 ? 57.339 4.727 -55.772 1.00 53.38 194 SER A C 1
ATOM 1497 O O . SER A 1 194 ? 57.369 4.828 -54.542 1.00 53.38 194 SER A O 1
ATOM 1499 N N . PRO A 1 195 ? 58.328 5.200 -56.548 1.00 52.97 195 PRO A N 1
ATOM 1500 C CA . PRO A 1 195 ? 59.468 5.936 -56.024 1.00 52.97 195 PRO A CA 1
ATOM 1501 C C . PRO A 1 195 ? 59.010 7.255 -55.396 1.00 52.97 195 PRO A C 1
ATOM 1503 O O . PRO A 1 195 ? 58.266 8.031 -55.985 1.00 52.97 195 PRO A O 1
ATOM 1506 N N . GLU A 1 196 ? 59.485 7.463 -54.180 1.00 54.72 196 GLU A N 1
ATOM 1507 C CA . GLU A 1 196 ? 59.292 8.601 -53.291 1.00 54.72 196 GLU A CA 1
ATOM 1508 C C . GLU A 1 196 ? 59.655 9.949 -53.956 1.00 54.72 196 GLU A C 1
ATOM 1510 O O . GLU A 1 196 ? 60.833 10.197 -54.231 1.00 54.72 196 GLU A O 1
ATOM 1515 N N . PRO A 1 197 ? 58.700 10.872 -54.192 1.00 51.72 197 PRO A N 1
ATOM 1516 C CA . PRO A 1 197 ? 59.027 12.270 -54.403 1.00 51.72 197 PRO A CA 1
ATOM 1517 C C . PRO A 1 197 ? 59.086 12.964 -53.037 1.00 51.72 197 PRO A C 1
ATOM 1519 O O . PRO A 1 197 ? 58.077 13.139 -52.357 1.00 51.72 197 PRO A O 1
ATOM 1522 N N . ASN A 1 198 ? 60.300 13.360 -52.656 1.00 54.41 198 ASN A N 1
ATOM 1523 C CA . ASN A 1 198 ? 60.665 14.184 -51.502 1.00 54.41 198 ASN A CA 1
ATOM 1524 C C . ASN A 1 198 ? 59.923 15.539 -51.462 1.00 54.41 198 ASN A C 1
ATOM 1526 O O . ASN A 1 198 ? 60.531 16.591 -51.662 1.00 54.41 198 ASN A O 1
ATOM 1530 N N . HIS A 1 199 ? 58.622 15.557 -51.182 1.00 54.25 199 HIS A N 1
ATOM 1531 C CA . HIS A 1 199 ? 57.889 16.799 -50.961 1.00 54.25 199 HIS A CA 1
ATOM 1532 C C . HIS A 1 199 ? 57.478 16.904 -49.493 1.00 54.25 199 HIS A C 1
ATOM 1534 O O . HIS A 1 199 ? 56.372 16.541 -49.102 1.00 54.25 199 HIS A O 1
ATOM 1540 N N . LYS A 1 200 ? 58.394 17.435 -48.670 1.00 55.28 200 LYS A N 1
ATOM 1541 C CA . LYS A 1 200 ? 58.110 17.928 -47.314 1.00 55.28 200 LYS A CA 1
ATOM 1542 C C . LYS A 1 200 ? 57.013 18.992 -47.399 1.00 55.28 200 LYS A C 1
ATOM 1544 O O . LYS A 1 200 ? 57.289 20.161 -47.657 1.00 55.28 200 LYS A O 1
ATOM 1549 N N . PHE A 1 201 ? 55.762 18.580 -47.235 1.00 61.78 201 PHE A N 1
ATOM 1550 C CA . PHE A 1 201 ? 54.636 19.495 -47.125 1.00 61.78 201 PHE A CA 1
ATOM 1551 C C . PHE A 1 201 ? 54.590 20.001 -45.682 1.00 61.78 201 PHE A C 1
ATOM 1553 O O . PHE A 1 201 ? 54.342 19.253 -44.740 1.00 61.78 201 PHE A O 1
ATOM 1560 N N . ASN A 1 202 ? 54.945 21.270 -45.521 1.00 57.38 202 ASN A N 1
ATOM 1561 C CA . ASN A 1 202 ? 55.117 21.942 -44.243 1.00 57.38 202 ASN A CA 1
ATOM 1562 C C . ASN A 1 202 ? 53.729 22.287 -43.662 1.00 57.38 202 ASN A C 1
ATOM 1564 O O . ASN A 1 202 ? 53.183 23.360 -43.916 1.00 57.38 202 ASN A O 1
ATOM 1568 N N . LEU A 1 203 ? 53.127 21.327 -42.951 1.00 61.50 203 LEU A N 1
ATOM 1569 C CA . LEU A 1 203 ? 51.802 21.437 -42.318 1.00 61.50 203 LEU A CA 1
ATOM 1570 C C . LEU A 1 203 ? 51.756 22.446 -41.158 1.00 61.50 203 LEU A C 1
ATOM 1572 O O . LEU A 1 203 ? 50.668 22.846 -40.746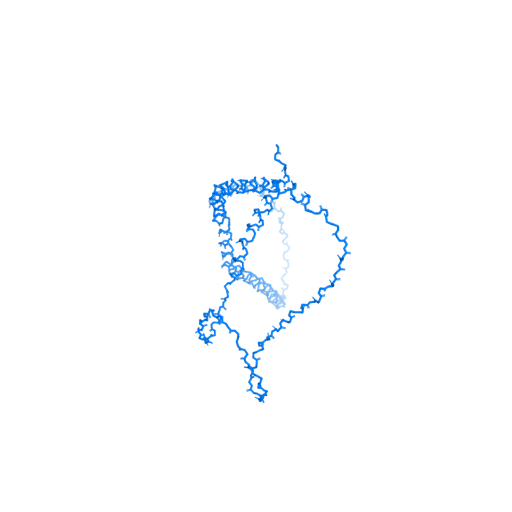 1.00 61.50 203 LEU A O 1
ATOM 1576 N N . ASP A 1 204 ? 52.909 22.942 -40.705 1.00 59.28 204 ASP A N 1
ATOM 1577 C CA . ASP A 1 204 ? 52.990 23.970 -39.662 1.00 59.28 204 ASP A CA 1
ATOM 1578 C C . ASP A 1 204 ? 52.402 25.320 -40.100 1.00 59.28 204 ASP A C 1
ATOM 1580 O O . ASP A 1 204 ? 52.075 26.158 -39.261 1.00 59.28 204 ASP A O 1
ATOM 1584 N N . LYS A 1 205 ? 52.184 25.540 -41.406 1.00 59.88 205 LYS A N 1
ATOM 1585 C CA . LYS A 1 205 ? 51.660 26.819 -41.907 1.00 59.88 205 LYS A CA 1
ATOM 1586 C C . LYS A 1 205 ? 50.138 26.982 -41.789 1.00 59.88 205 LYS A C 1
ATOM 1588 O O . LYS A 1 205 ? 49.658 28.106 -41.884 1.00 59.88 205 LYS A O 1
ATOM 1593 N N . PHE A 1 206 ? 49.372 25.916 -41.552 1.00 57.84 206 PHE A N 1
ATOM 1594 C CA . PHE A 1 206 ? 47.902 26.015 -41.495 1.00 57.84 206 PHE A CA 1
ATOM 1595 C C . PHE A 1 206 ? 47.309 25.983 -40.081 1.00 57.84 206 PHE A C 1
ATOM 1597 O O . PHE A 1 206 ? 46.102 26.148 -39.929 1.00 57.84 206 PHE A O 1
ATOM 1604 N N . ARG A 1 207 ? 48.131 25.848 -39.032 1.00 55.88 207 ARG A N 1
ATOM 1605 C CA . ARG A 1 207 ? 47.652 25.801 -37.637 1.00 55.88 207 ARG A CA 1
ATOM 1606 C C . ARG A 1 207 ? 47.551 27.169 -36.943 1.00 55.88 207 ARG A C 1
ATOM 1608 O O . ARG A 1 207 ? 47.282 27.209 -35.750 1.00 55.88 207 ARG A O 1
ATOM 1615 N N . MET A 1 208 ? 47.764 28.275 -37.661 1.00 57.44 208 MET A N 1
ATOM 1616 C CA . MET A 1 208 ? 47.868 29.627 -37.080 1.00 57.44 208 MET A CA 1
ATOM 1617 C C . MET A 1 208 ? 46.782 30.626 -37.512 1.00 57.44 208 MET A C 1
ATOM 1619 O O . MET A 1 208 ? 46.944 31.817 -37.269 1.00 57.44 208 MET A O 1
ATOM 1623 N N . GLN A 1 209 ? 45.679 30.192 -38.133 1.00 58.28 209 GLN A N 1
ATOM 1624 C CA . GLN A 1 209 ? 44.695 31.140 -38.680 1.00 58.28 209 GLN A CA 1
ATOM 1625 C C . GLN A 1 209 ? 43.275 31.031 -38.113 1.00 58.28 209 GLN A C 1
ATOM 1627 O O . GLN A 1 209 ? 42.394 31.597 -38.727 1.00 58.28 209 GLN A O 1
ATOM 1632 N N . TYR A 1 210 ? 43.016 30.381 -36.974 1.00 59.19 210 TYR A N 1
ATOM 1633 C CA . TYR A 1 210 ? 41.754 30.606 -36.245 1.00 59.19 210 TYR A CA 1
ATOM 1634 C C . TYR A 1 210 ? 41.967 30.387 -34.740 1.00 59.19 210 TYR A C 1
ATOM 1636 O O . TYR A 1 210 ? 42.083 29.233 -34.320 1.00 59.19 210 TYR A O 1
ATOM 1644 N N . PRO A 1 211 ? 42.060 31.447 -33.913 1.00 58.50 211 PRO A N 1
ATOM 1645 C CA . PRO A 1 211 ? 41.736 31.306 -32.502 1.00 58.50 211 PRO A CA 1
ATOM 1646 C C . PRO A 1 211 ? 40.260 30.899 -32.431 1.00 58.50 211 PRO A C 1
ATOM 1648 O O . PRO A 1 211 ? 39.388 31.580 -32.960 1.00 58.50 211 PRO A O 1
ATOM 1651 N N . MET A 1 212 ? 40.000 29.711 -31.892 1.00 60.09 212 MET A N 1
ATOM 1652 C CA . MET A 1 212 ? 38.649 29.329 -31.505 1.00 60.09 212 MET A CA 1
ATOM 1653 C C . MET A 1 212 ? 38.347 30.101 -30.227 1.00 60.09 212 MET A C 1
ATOM 1655 O O . MET A 1 212 ? 38.797 29.715 -29.148 1.00 60.09 212 MET A O 1
ATOM 1659 N N . ASP A 1 213 ? 37.659 31.225 -30.382 1.00 60.41 213 ASP A N 1
ATOM 1660 C CA . ASP A 1 213 ? 37.131 32.013 -29.280 1.00 60.41 213 ASP A CA 1
ATOM 1661 C C . ASP A 1 213 ? 36.052 31.163 -28.592 1.00 60.41 213 ASP A C 1
ATOM 1663 O O . ASP A 1 213 ? 34.983 30.899 -29.140 1.00 60.41 213 ASP A O 1
ATOM 1667 N N . SER A 1 214 ? 36.385 30.642 -27.414 1.00 58.38 214 SER A N 1
ATOM 1668 C CA . SER A 1 214 ? 35.615 29.642 -26.672 1.00 58.38 214 SER A CA 1
ATOM 1669 C C . SER A 1 214 ? 34.462 30.236 -25.849 1.00 58.38 214 SER A C 1
ATOM 1671 O O . SER A 1 214 ? 34.239 29.790 -24.728 1.00 58.38 214 SER A O 1
ATOM 1673 N N . GLU A 1 215 ? 33.759 31.256 -26.346 1.00 60.38 215 GLU A N 1
ATOM 1674 C CA . GLU A 1 215 ? 32.788 32.026 -25.536 1.00 60.38 215 GLU A CA 1
ATOM 1675 C C . GLU A 1 215 ? 31.364 32.103 -26.123 1.00 60.38 215 GLU A C 1
ATOM 1677 O O . GLU A 1 215 ? 30.623 33.025 -25.802 1.00 60.38 215 GLU A O 1
ATOM 1682 N N . ALA A 1 216 ? 30.935 31.156 -26.965 1.00 59.38 216 ALA A N 1
ATOM 1683 C CA . ALA A 1 216 ? 29.642 31.266 -27.662 1.00 59.38 216 ALA A CA 1
ATOM 1684 C C . ALA A 1 216 ? 28.667 30.080 -27.502 1.00 59.38 216 ALA A C 1
ATOM 1686 O O . ALA A 1 216 ? 27.816 29.899 -28.371 1.00 59.38 216 ALA A O 1
ATOM 1687 N N . GLU A 1 217 ? 28.741 29.279 -26.431 1.00 58.22 217 GLU A N 1
ATOM 1688 C CA . GLU A 1 217 ? 27.858 28.099 -26.280 1.00 58.22 217 GLU A CA 1
ATOM 1689 C C . GLU A 1 217 ? 26.914 28.085 -25.060 1.00 58.22 217 GLU A C 1
ATOM 1691 O O . GLU A 1 217 ? 26.350 27.035 -24.775 1.00 58.22 217 GLU A O 1
ATOM 1696 N N . ASP A 1 218 ? 26.638 29.216 -24.396 1.00 58.59 218 ASP A N 1
ATOM 1697 C CA . ASP A 1 218 ? 25.778 29.206 -23.188 1.00 58.59 218 ASP A CA 1
ATOM 1698 C C . ASP A 1 218 ? 24.378 29.856 -23.317 1.00 58.59 218 ASP A C 1
ATOM 1700 O O . ASP A 1 218 ? 23.645 29.871 -22.334 1.00 58.59 218 ASP A O 1
ATOM 1704 N N . GLU A 1 219 ? 23.927 30.344 -24.483 1.00 58.19 219 GLU A N 1
ATOM 1705 C CA . GLU A 1 219 ? 22.698 31.182 -24.535 1.00 58.19 219 GLU A CA 1
ATOM 1706 C C . GLU A 1 219 ? 21.468 30.639 -25.294 1.00 58.19 219 GLU A C 1
ATOM 1708 O O . GLU A 1 219 ? 20.484 31.360 -25.423 1.00 58.19 219 GLU A O 1
ATOM 1713 N N . TRP A 1 220 ? 21.442 29.387 -25.770 1.00 62.59 220 TRP A N 1
ATOM 1714 C CA . TRP A 1 220 ? 20.359 28.931 -26.676 1.00 62.59 220 TRP A CA 1
ATOM 1715 C C . TRP A 1 220 ? 19.380 27.871 -26.149 1.00 62.59 220 TRP A C 1
ATOM 1717 O O . TRP A 1 220 ? 18.647 27.290 -26.945 1.00 62.59 220 TRP A O 1
ATOM 1727 N N . PHE A 1 221 ? 19.291 27.628 -24.840 1.00 58.72 221 PHE A N 1
ATOM 1728 C CA . PHE A 1 221 ? 18.287 26.693 -24.302 1.00 58.72 221 PHE A CA 1
ATOM 1729 C C . PHE A 1 221 ? 17.524 27.238 -23.088 1.00 58.72 221 PHE A C 1
ATOM 1731 O O . PHE A 1 221 ? 17.396 26.573 -22.066 1.00 58.72 221 PHE A O 1
ATOM 1738 N N . GLU A 1 222 ? 16.944 28.426 -23.229 1.00 60.66 222 GLU A N 1
ATOM 1739 C CA . GLU A 1 222 ? 15.740 28.800 -22.484 1.00 60.66 222 GLU A CA 1
ATOM 1740 C C . GLU A 1 222 ? 14.718 29.308 -23.495 1.00 60.66 222 GLU A C 1
ATOM 1742 O O . GLU A 1 222 ? 14.756 30.473 -23.853 1.00 60.66 222 GLU A O 1
ATOM 1747 N N . ASP A 1 223 ? 13.907 28.404 -24.051 1.00 63.44 223 ASP A N 1
ATOM 1748 C CA . ASP A 1 223 ? 12.528 28.670 -24.489 1.00 63.44 223 ASP A CA 1
ATOM 1749 C C . ASP A 1 223 ? 12.008 27.480 -25.307 1.00 63.44 223 ASP A C 1
ATOM 1751 O O . ASP A 1 223 ? 12.086 27.474 -26.530 1.00 63.44 223 ASP A O 1
ATOM 1755 N N . GLU A 1 224 ? 11.459 26.464 -24.635 1.00 56.09 224 GLU A N 1
ATOM 1756 C CA . GLU A 1 224 ? 10.288 25.730 -25.145 1.00 56.09 224 GLU A CA 1
ATOM 1757 C C . GLU A 1 224 ? 9.657 24.862 -24.036 1.00 56.09 224 GLU A C 1
ATOM 1759 O O . GLU A 1 224 ? 10.099 23.756 -23.737 1.00 56.09 224 GLU A O 1
ATOM 1764 N N . ILE A 1 225 ? 8.693 25.497 -23.353 1.00 54.59 225 ILE A N 1
ATOM 1765 C CA . ILE A 1 225 ? 7.328 25.051 -22.979 1.00 54.59 225 ILE A CA 1
ATOM 1766 C C . ILE A 1 225 ? 7.088 23.543 -22.791 1.00 54.59 225 ILE A C 1
ATOM 1768 O O . ILE A 1 225 ? 7.076 22.799 -23.797 1.00 54.59 225 ILE A O 1
#

Organism: NCBI:txid1314790

Radius of gyration: 44.84 Å; chains: 1; bounding box: 95×84×114 Å